Protein AF-A0AA41Z6H2-F1 (afdb_monomer_lite)

Sequence (315 aa):
MPSLIVCDVAFDNVASIEALHAALAYYRSGRPAPVLCLVRDPSQLTQAQAQAAGASAIVPVQTPPSQLITTIHRLLAGLQNENASDDGTRLIEAGVRDTEAALAGMLESARQRQDISVEALDRGGDVVLSAMKRTNVRAWLDVVWKYDDITYQHCLLVAGLVAAFSVALGLSPKTQRLLSQAALLHDVGKAHIPYAILNKAGRLTPEEFTIMRNHPMIGYNLLAGQRQLDPCLLDVVRHHHEYIDGSGYPDGLQGKRIPDFVRLVTICDIYAALIERRSYKPPTTSHAALSHLVEMGVKLDTGLVQAFHKVVGAT

Foldseek 3Di:
DDQAAEEAFELVDPVRLVVLLVVQVVVPPDPRHAYEYEYQDPDPSSVVSCVVSRHPYYHHPPDDPVVVVVVVCVSSVVVVVVVLVVVLLVLLLVLLVLLLVLLVQQLVCLLVLHARDPVSLLSNLVSLLVSCVSDALVSNLVNLLVDDDQVSSLLSQLLNLLSLLCVLVVHDPVLSSLLSSLSSQLQSLCSPQPPCLSQPLDDDDPVSVVSSQCSLVSSLVSHVVPPVRDVLSNLLSNDLQEFQCQPGDDVSDHHPSRDPSSLLSNLSSQLSVQQHPGPNDHHDDSVVSLVVSVVCPRRHDVVSSVSSCCRSVVD

Structure (mmCIF, N/CA/C/O backbone):
data_AF-A0AA41Z6H2-F1
#
_entry.id   AF-A0AA41Z6H2-F1
#
loop_
_atom_site.group_PDB
_atom_site.id
_atom_site.type_symbol
_atom_site.label_atom_id
_atom_site.label_alt_id
_atom_site.label_comp_id
_atom_site.label_asym_id
_atom_site.label_entity_id
_atom_site.label_seq_id
_atom_site.pdbx_PDB_ins_code
_atom_site.Cartn_x
_atom_site.Cartn_y
_atom_site.Cartn_z
_atom_site.occupancy
_atom_site.B_iso_or_equiv
_atom_site.auth_seq_id
_atom_site.auth_comp_id
_atom_site.auth_asym_id
_atom_site.auth_atom_id
_atom_site.pdbx_PDB_model_num
ATOM 1 N N . MET A 1 1 ? 14.995 20.371 35.816 1.00 68.94 1 MET A N 1
ATOM 2 C CA . MET A 1 1 ? 15.898 20.263 34.650 1.00 68.94 1 MET A CA 1
ATOM 3 C C . MET A 1 1 ? 15.493 21.329 33.642 1.00 68.94 1 MET A C 1
ATOM 5 O O . MET A 1 1 ? 14.289 21.513 33.484 1.00 68.94 1 MET A O 1
ATOM 9 N N . PRO A 1 2 ? 16.436 22.076 33.044 1.00 77.12 2 PRO A N 1
ATOM 10 C CA . PRO A 1 2 ? 16.118 23.094 32.040 1.00 77.12 2 PRO A CA 1
ATOM 11 C C . PRO A 1 2 ? 15.510 22.456 30.781 1.00 77.12 2 PRO A C 1
ATOM 13 O O . PRO A 1 2 ? 15.868 21.338 30.428 1.00 77.12 2 PRO A O 1
ATOM 16 N N . SER A 1 3 ? 14.609 23.164 30.094 1.00 80.81 3 SER A N 1
ATOM 17 C CA . SER A 1 3 ? 14.028 22.703 28.817 1.00 80.81 3 SER A CA 1
ATOM 18 C C . SER A 1 3 ? 14.883 23.072 27.598 1.00 80.81 3 SER A C 1
ATOM 20 O O . SER A 1 3 ? 14.671 22.552 26.513 1.00 80.81 3 SER A O 1
ATOM 22 N N . LEU A 1 4 ? 15.828 23.994 27.760 1.00 87.75 4 LEU A N 1
ATOM 23 C CA . LEU A 1 4 ? 16.796 24.434 26.758 1.00 87.75 4 LEU A CA 1
ATOM 24 C C . LEU A 1 4 ? 17.951 25.096 27.510 1.00 87.75 4 LEU A C 1
ATOM 26 O O . LEU A 1 4 ? 17.718 25.822 28.478 1.00 87.75 4 LEU A O 1
ATOM 30 N N . ILE A 1 5 ? 19.178 24.866 27.061 1.00 90.31 5 ILE A N 1
ATOM 31 C CA . ILE A 1 5 ? 20.374 25.553 27.549 1.00 90.31 5 ILE A CA 1
ATOM 32 C C . ILE A 1 5 ? 20.867 26.464 26.428 1.00 90.31 5 ILE A C 1
ATOM 34 O O . ILE A 1 5 ? 20.997 26.023 25.289 1.00 90.31 5 ILE A O 1
ATOM 38 N N . VAL A 1 6 ? 21.133 27.731 26.741 1.00 91.44 6 VAL A N 1
ATOM 39 C CA . VAL A 1 6 ? 21.699 28.695 25.789 1.00 91.44 6 VAL A CA 1
ATOM 40 C C . VAL A 1 6 ? 23.086 29.111 26.274 1.00 91.44 6 VAL A C 1
ATOM 42 O O . VAL A 1 6 ? 23.234 29.539 27.416 1.00 91.44 6 VAL A O 1
ATOM 45 N N . CYS A 1 7 ? 24.090 28.962 25.413 1.00 90.00 7 CYS A N 1
ATOM 46 C CA . CYS A 1 7 ? 25.497 29.288 25.660 1.00 90.00 7 CYS A CA 1
ATOM 47 C C . CYS A 1 7 ? 25.924 30.466 24.779 1.00 90.00 7 CYS A C 1
ATOM 49 O O . CYS A 1 7 ? 25.661 30.443 23.586 1.00 90.00 7 CYS A O 1
ATOM 51 N N . ASP A 1 8 ? 26.645 31.444 25.327 1.00 89.94 8 ASP A N 1
ATOM 52 C CA . ASP A 1 8 ? 27.508 32.361 24.559 1.00 89.94 8 ASP A CA 1
ATOM 53 C C . ASP A 1 8 ? 28.943 32.044 24.990 1.00 89.94 8 ASP A C 1
ATOM 55 O O . ASP A 1 8 ? 29.358 32.398 26.094 1.00 89.94 8 ASP A O 1
ATOM 59 N N . VAL A 1 9 ? 29.644 31.241 24.187 1.00 83.31 9 VAL A N 1
ATOM 60 C CA . VAL A 1 9 ? 30.962 30.687 24.528 1.00 83.31 9 VAL A CA 1
ATOM 61 C C . VAL A 1 9 ? 31.918 30.924 23.369 1.00 83.31 9 VAL A C 1
ATOM 63 O O . VAL A 1 9 ? 31.588 30.692 22.207 1.00 83.31 9 VAL A O 1
ATOM 66 N N . ALA A 1 10 ? 33.125 31.374 23.702 1.00 86.12 10 ALA A N 1
ATOM 67 C CA . ALA A 1 10 ? 34.220 31.504 22.756 1.00 86.12 10 ALA A CA 1
ATOM 68 C C . ALA A 1 10 ? 34.881 30.129 22.551 1.00 86.12 10 ALA A C 1
ATOM 70 O O . ALA A 1 10 ? 35.454 29.564 23.482 1.00 86.12 10 ALA A O 1
ATOM 71 N N . PHE A 1 11 ? 34.754 29.562 21.349 1.00 84.88 11 PHE A N 1
ATOM 72 C CA . PHE A 1 11 ? 35.280 28.228 21.023 1.00 84.88 11 PHE A CA 1
ATOM 73 C C . PHE A 1 11 ? 36.746 28.243 20.559 1.00 84.88 11 PHE A C 1
ATOM 75 O O . PHE A 1 11 ? 37.362 27.198 20.400 1.00 84.88 11 PHE A O 1
ATOM 82 N N . ASP A 1 12 ? 37.349 29.414 20.404 1.00 80.06 12 ASP A N 1
ATOM 83 C CA . ASP A 1 12 ? 38.785 29.581 20.165 1.00 80.06 12 ASP A CA 1
ATOM 84 C C . ASP A 1 12 ? 39.638 29.399 21.440 1.00 80.06 12 ASP A C 1
ATOM 86 O O . ASP A 1 12 ? 40.863 29.313 21.358 1.00 80.06 12 ASP A O 1
ATOM 90 N N . ASN A 1 13 ? 39.004 29.287 22.614 1.00 84.38 13 ASN A N 1
ATOM 91 C CA . ASN A 1 13 ? 39.663 29.124 23.905 1.00 84.38 13 ASN A CA 1
ATOM 92 C C . ASN A 1 13 ? 39.333 27.771 24.559 1.00 84.38 13 ASN A C 1
ATOM 94 O O . ASN A 1 13 ? 38.195 27.505 24.953 1.00 84.38 13 ASN A O 1
ATOM 98 N N . VAL A 1 14 ? 40.361 26.942 24.768 1.00 82.62 14 VAL A N 1
ATOM 99 C CA . VAL A 1 14 ? 40.244 25.617 25.406 1.00 82.62 14 VAL A CA 1
ATOM 100 C C . VAL A 1 14 ? 39.614 25.703 26.800 1.00 82.62 14 VAL A C 1
ATOM 102 O O . VAL A 1 14 ? 38.724 24.914 27.109 1.00 82.62 14 VAL A O 1
ATOM 105 N N . ALA A 1 15 ? 39.983 26.701 27.609 1.00 86.81 15 ALA A N 1
ATOM 106 C CA . ALA A 1 15 ? 39.435 26.859 28.958 1.00 86.81 15 ALA A CA 1
ATOM 107 C C . ALA A 1 15 ? 37.919 27.134 28.942 1.00 86.81 15 ALA A C 1
ATOM 109 O O . ALA A 1 15 ? 37.184 26.681 29.819 1.00 86.81 15 ALA A O 1
ATOM 110 N N . SER A 1 16 ? 37.432 27.851 27.925 1.00 85.94 16 SER A N 1
ATOM 111 C CA . SER A 1 16 ? 36.007 28.140 27.744 1.00 85.94 16 SER A CA 1
ATOM 112 C C . SER A 1 16 ? 35.217 26.896 27.325 1.00 85.94 16 SER A C 1
ATOM 114 O O . SER A 1 16 ? 34.102 26.690 27.806 1.00 85.94 16 SER A O 1
ATOM 116 N N . ILE A 1 17 ? 35.806 26.033 26.491 1.00 83.81 17 ILE A N 1
ATOM 117 C CA . ILE A 1 17 ? 35.215 24.744 26.100 1.00 83.81 17 ILE A CA 1
ATOM 118 C C . ILE A 1 17 ? 35.154 23.790 27.300 1.00 83.81 17 ILE A C 1
ATOM 120 O O . ILE A 1 17 ? 34.116 23.178 27.550 1.00 83.81 17 ILE A O 1
ATOM 124 N N . GLU A 1 18 ? 36.234 23.687 28.078 1.00 83.25 18 GLU A N 1
ATOM 125 C CA . GLU A 1 18 ? 36.273 22.849 29.283 1.00 83.25 18 GLU A CA 1
ATOM 126 C C . GLU A 1 18 ? 35.255 23.311 30.332 1.00 83.25 18 GLU A C 1
ATOM 128 O O . GLU A 1 18 ? 34.536 22.488 30.906 1.00 83.25 18 GLU A O 1
ATOM 133 N N . ALA A 1 19 ? 35.122 24.626 30.530 1.00 85.38 19 ALA A N 1
ATOM 134 C CA . ALA A 1 19 ? 34.103 25.197 31.404 1.00 85.38 19 ALA A CA 1
ATOM 135 C C . ALA A 1 19 ? 32.679 24.865 30.924 1.00 85.38 19 ALA A C 1
ATOM 137 O O . ALA A 1 19 ? 31.830 24.496 31.740 1.00 85.38 19 ALA A O 1
ATOM 138 N N . LEU A 1 20 ? 32.418 24.931 29.611 1.00 85.00 20 LEU A N 1
ATOM 139 C CA . LEU A 1 20 ? 31.135 24.524 29.033 1.00 85.00 20 LEU A CA 1
ATOM 140 C C . LEU A 1 20 ? 30.868 23.032 29.270 1.00 85.00 20 LEU A C 1
ATOM 142 O O . LEU A 1 20 ? 29.779 22.676 29.713 1.00 85.00 20 LEU A O 1
ATOM 146 N N . HIS A 1 21 ? 31.849 22.154 29.048 1.00 82.81 21 HIS A N 1
ATOM 147 C CA . HIS A 1 21 ? 31.703 20.721 29.322 1.00 82.81 21 HIS A CA 1
ATOM 148 C C . HIS A 1 21 ? 31.376 20.438 30.789 1.00 82.81 21 HIS A C 1
ATOM 150 O O . HIS A 1 21 ? 30.477 19.643 31.069 1.00 82.81 21 HIS A O 1
ATOM 156 N N . ALA A 1 22 ? 32.079 21.090 31.718 1.00 83.56 22 ALA A N 1
ATOM 157 C CA . ALA A 1 22 ? 31.835 20.949 33.149 1.00 83.56 22 ALA A CA 1
ATOM 158 C C . ALA A 1 22 ? 30.430 21.444 33.534 1.00 83.56 22 ALA A C 1
ATOM 160 O O . ALA A 1 22 ? 29.710 20.759 34.262 1.00 83.56 22 ALA A O 1
ATOM 161 N N . ALA A 1 23 ? 30.004 22.587 32.989 1.00 83.00 23 ALA A N 1
ATOM 162 C CA . ALA A 1 23 ? 28.667 23.129 33.211 1.00 83.00 23 ALA A CA 1
ATOM 163 C C . ALA A 1 23 ? 27.571 22.209 32.650 1.00 83.00 23 ALA A C 1
ATOM 165 O O . ALA A 1 23 ? 26.571 21.959 33.318 1.00 83.00 23 ALA A O 1
ATOM 166 N N . LEU A 1 24 ? 27.766 21.656 31.449 1.00 82.44 24 LEU A N 1
ATOM 167 C CA . LEU A 1 24 ? 26.819 20.724 30.836 1.00 82.44 24 LEU A CA 1
ATOM 168 C C . LEU A 1 24 ? 26.773 19.383 31.572 1.00 82.44 24 LEU A C 1
ATOM 170 O O . LEU A 1 24 ? 25.701 18.789 31.664 1.00 82.44 24 LEU A O 1
ATOM 174 N N . ALA A 1 25 ? 27.890 18.918 32.143 1.00 79.62 25 ALA A N 1
ATOM 175 C CA . ALA A 1 25 ? 27.944 17.677 32.913 1.00 79.62 25 ALA A CA 1
ATOM 176 C C . ALA A 1 25 ? 26.995 17.685 34.123 1.00 79.62 25 ALA A C 1
ATOM 178 O O . ALA A 1 25 ? 26.391 16.655 34.418 1.00 79.62 25 ALA A O 1
ATOM 179 N N . TYR A 1 26 ? 26.789 18.845 34.758 1.00 74.00 26 TYR A N 1
ATOM 180 C CA . TYR A 1 26 ? 25.816 19.013 35.844 1.00 74.00 26 TYR A CA 1
ATOM 181 C C . TYR A 1 26 ? 24.375 18.688 35.410 1.00 74.00 26 TYR A C 1
ATOM 183 O O . TYR A 1 26 ? 23.592 18.157 36.194 1.00 74.00 26 TYR A O 1
ATOM 191 N N . TYR A 1 27 ? 24.035 18.948 34.146 1.00 70.31 27 TYR A N 1
ATOM 192 C CA . TYR A 1 27 ? 22.702 18.712 33.581 1.00 70.31 27 TYR A CA 1
ATOM 193 C C . TYR A 1 27 ? 22.561 17.353 32.880 1.00 70.31 27 TYR A C 1
ATOM 195 O O . TYR A 1 27 ? 21.497 17.057 32.337 1.00 70.31 27 TYR A O 1
ATOM 203 N N . ARG A 1 28 ? 23.605 16.509 32.885 1.00 62.28 28 ARG A N 1
ATOM 204 C CA . ARG A 1 28 ? 23.572 15.170 32.264 1.00 62.28 28 ARG A CA 1
ATOM 205 C C . ARG A 1 28 ? 22.838 14.121 33.105 1.00 62.28 28 ARG A C 1
ATOM 207 O O . ARG A 1 28 ? 22.479 13.077 32.572 1.00 62.28 28 ARG A O 1
ATOM 214 N N . SER A 1 29 ? 22.598 14.364 34.395 1.00 54.28 29 SER A N 1
ATOM 215 C CA . SER A 1 29 ? 21.885 13.434 35.284 1.00 54.28 29 SER A CA 1
ATOM 216 C C . SER A 1 29 ? 20.362 13.569 35.140 1.00 54.28 29 SER A C 1
ATOM 218 O O . SER A 1 29 ? 19.660 14.029 36.035 1.00 54.28 29 SER A O 1
ATOM 220 N N . GLY A 1 30 ? 19.834 13.185 33.979 1.00 61.78 30 GLY A N 1
ATOM 221 C CA . GLY A 1 30 ? 18.409 13.255 33.654 1.00 61.78 30 GLY A CA 1
ATOM 222 C C . GLY A 1 30 ? 18.177 13.316 32.146 1.00 61.78 30 GLY A C 1
ATOM 223 O O . GLY A 1 30 ? 19.024 12.896 31.363 1.00 61.78 30 GLY A O 1
ATOM 224 N N . ARG A 1 31 ? 17.030 13.854 31.722 1.00 60.47 31 ARG A N 1
ATOM 225 C CA . ARG A 1 31 ? 16.749 14.097 30.301 1.00 60.47 31 ARG A CA 1
ATOM 226 C C . ARG A 1 31 ? 17.662 15.221 29.775 1.00 60.47 31 ARG A C 1
ATOM 228 O O . ARG A 1 31 ? 17.583 16.323 30.323 1.00 60.47 31 ARG A O 1
ATOM 235 N N . PRO A 1 32 ? 18.498 14.984 28.747 1.00 68.69 32 PRO A N 1
ATOM 236 C CA . PRO A 1 32 ? 19.426 15.996 28.257 1.00 68.69 32 PRO A CA 1
ATOM 237 C C . PRO A 1 32 ? 18.658 17.135 27.579 1.00 68.69 32 PRO A C 1
ATOM 239 O O . PRO A 1 32 ? 17.898 16.920 26.637 1.00 68.69 32 PRO A O 1
ATOM 242 N N . ALA A 1 33 ? 18.845 18.356 28.076 1.00 81.56 33 ALA A N 1
ATOM 243 C CA . ALA A 1 33 ? 18.298 19.553 27.451 1.00 81.56 33 ALA A CA 1
ATOM 244 C C . ALA A 1 33 ? 19.090 19.884 26.172 1.00 81.56 33 ALA A C 1
ATOM 246 O O . ALA A 1 33 ? 20.319 19.772 26.189 1.00 81.56 33 ALA A O 1
ATOM 247 N N . PRO A 1 34 ? 18.436 20.329 25.084 1.00 87.81 34 PRO A N 1
ATOM 248 C CA . PRO A 1 34 ? 19.129 20.791 23.898 1.00 87.81 34 PRO A CA 1
ATOM 249 C C . PRO A 1 34 ? 19.991 22.002 24.250 1.00 87.81 34 PRO A C 1
ATOM 251 O O . PRO A 1 34 ? 19.635 22.806 25.116 1.00 87.81 34 PRO A O 1
ATOM 254 N N . VAL A 1 35 ? 21.121 22.133 23.564 1.00 90.88 35 VAL A N 1
ATOM 255 C CA . VAL A 1 35 ? 22.104 23.192 23.803 1.00 90.88 35 VAL A CA 1
ATOM 256 C C . VAL A 1 35 ? 22.186 24.076 22.561 1.00 90.88 35 VAL A C 1
ATOM 258 O O . VAL A 1 35 ? 22.592 23.627 21.492 1.00 90.88 35 VAL A O 1
ATOM 261 N N . LEU A 1 36 ? 21.777 25.333 22.681 1.00 93.25 36 LEU A N 1
ATOM 262 C CA . LEU A 1 36 ? 21.899 26.345 21.637 1.00 93.25 36 LEU A CA 1
ATOM 263 C C . LEU A 1 36 ? 23.120 27.214 21.928 1.00 93.25 36 LEU A C 1
ATOM 265 O O . LEU A 1 36 ? 23.088 27.993 22.878 1.00 93.25 36 LEU A O 1
ATOM 269 N N . CYS A 1 37 ? 24.165 27.122 21.107 1.00 93.31 37 CYS A N 1
ATOM 270 C CA . CYS A 1 37 ? 25.330 27.988 21.259 1.00 93.31 37 CYS A CA 1
ATOM 271 C C . CYS A 1 37 ? 25.309 29.162 20.280 1.00 93.31 37 CYS A C 1
ATOM 273 O O . CYS A 1 37 ? 25.196 29.002 19.063 1.00 93.31 37 CYS A O 1
ATOM 275 N N . LEU A 1 38 ? 25.434 30.354 20.850 1.00 92.44 38 LEU A N 1
ATOM 276 C CA . LEU A 1 38 ? 25.627 31.613 20.164 1.00 92.44 38 LEU A CA 1
ATOM 277 C C . LEU A 1 38 ? 27.125 31.810 19.930 1.00 92.44 38 LEU A C 1
ATOM 279 O O . LEU A 1 38 ? 27.913 31.728 20.870 1.00 92.44 38 LEU A O 1
ATOM 283 N N . VAL A 1 39 ? 27.517 32.037 18.676 1.00 91.31 39 VAL A N 1
ATOM 284 C CA . VAL A 1 39 ? 28.930 32.151 18.280 1.00 91.31 39 VAL A CA 1
ATOM 285 C C . VAL A 1 39 ? 29.217 33.493 17.619 1.00 91.31 39 VAL A C 1
ATOM 287 O O . VAL A 1 39 ? 28.417 34.001 16.832 1.00 91.31 39 VAL A O 1
ATOM 290 N N . ARG A 1 40 ? 30.361 34.097 17.951 1.00 88.00 40 ARG A N 1
ATOM 291 C CA . ARG A 1 40 ? 30.805 35.375 17.359 1.00 88.00 40 ARG A CA 1
ATOM 292 C C . ARG A 1 40 ? 31.500 35.173 16.014 1.00 88.00 40 ARG A C 1
ATOM 294 O O . ARG A 1 40 ? 31.322 36.000 15.126 1.00 88.00 40 ARG A O 1
ATOM 301 N N . ASP A 1 41 ? 32.225 34.064 15.876 1.00 85.31 41 ASP A N 1
ATOM 302 C CA . ASP A 1 41 ? 32.831 33.590 14.632 1.00 85.31 41 ASP A CA 1
ATOM 303 C C . ASP A 1 41 ? 32.178 32.258 14.216 1.00 85.31 41 ASP A C 1
ATOM 305 O O . ASP A 1 41 ? 32.343 31.256 14.909 1.00 85.31 41 ASP A O 1
ATOM 309 N N . PRO A 1 42 ? 31.402 32.206 13.121 1.00 83.94 42 PRO A N 1
ATOM 310 C CA . PRO A 1 42 ? 30.775 30.977 12.643 1.00 83.94 42 PRO A CA 1
ATOM 311 C C . PRO A 1 42 ? 31.690 30.145 11.724 1.00 83.94 42 PRO A C 1
ATOM 313 O O . PRO A 1 42 ? 31.186 29.452 10.834 1.00 83.94 42 PRO A O 1
ATOM 316 N N . SER A 1 43 ? 33.014 30.203 11.904 1.00 85.25 43 SER A N 1
ATOM 317 C CA . SER A 1 43 ? 33.972 29.398 11.141 1.00 85.25 43 SER A CA 1
ATOM 318 C C . SER A 1 43 ? 33.728 27.889 11.295 1.00 85.25 43 SER A C 1
ATOM 320 O O . SER A 1 43 ? 33.147 27.416 12.275 1.00 85.25 43 SER A O 1
ATOM 322 N N . GLN A 1 44 ? 34.185 27.096 10.318 1.00 80.81 44 GLN A N 1
ATOM 323 C CA . GLN A 1 44 ? 34.035 25.632 10.356 1.00 80.81 44 GLN A CA 1
ATOM 324 C C . GLN A 1 44 ? 34.681 25.009 11.602 1.00 80.81 44 GLN A C 1
ATOM 326 O O . GLN A 1 44 ? 34.145 24.051 12.158 1.00 80.81 44 GLN A O 1
ATOM 331 N N . LEU A 1 45 ? 35.801 25.576 12.062 1.00 81.62 45 LEU A N 1
ATOM 332 C CA . LEU A 1 45 ? 36.488 25.133 13.272 1.00 81.62 45 LEU A CA 1
ATOM 333 C C . LEU A 1 45 ? 35.614 25.355 14.515 1.00 81.62 45 LEU A C 1
ATOM 335 O O . LEU A 1 45 ? 35.386 24.414 15.274 1.00 81.62 45 LEU A O 1
ATOM 339 N N . THR A 1 46 ? 35.053 26.558 14.671 1.00 85.00 46 THR A N 1
ATOM 340 C CA . THR A 1 46 ? 34.134 26.880 15.770 1.00 85.00 46 THR A CA 1
ATOM 341 C C . THR A 1 46 ? 32.887 26.000 15.746 1.00 85.00 46 THR A C 1
ATOM 343 O O . THR A 1 46 ? 32.447 25.528 16.794 1.00 85.00 46 THR A O 1
ATOM 346 N N . GLN A 1 47 ? 32.341 25.712 14.562 1.00 82.19 47 GLN A N 1
ATOM 347 C CA . GLN A 1 47 ? 31.196 24.809 14.443 1.00 82.19 47 GLN A CA 1
ATOM 348 C C . GLN A 1 47 ? 31.530 23.387 14.910 1.00 82.19 47 GLN A C 1
ATOM 350 O O . GLN A 1 47 ? 30.765 22.806 15.681 1.00 82.19 47 GLN A O 1
ATOM 355 N N . ALA A 1 48 ? 32.681 22.847 14.500 1.00 79.00 48 ALA A N 1
ATOM 356 C CA . ALA A 1 48 ? 33.125 21.517 14.909 1.00 79.00 48 ALA A CA 1
ATOM 357 C C . ALA A 1 48 ? 33.358 21.430 16.428 1.00 79.00 48 ALA A C 1
ATOM 359 O O . ALA A 1 48 ? 32.938 20.466 17.069 1.00 79.00 48 ALA A O 1
ATOM 360 N N . GLN A 1 49 ? 33.968 22.458 17.023 1.00 84.31 49 GLN A N 1
ATOM 361 C CA . GLN A 1 49 ? 34.201 22.529 18.468 1.00 84.31 49 GLN A CA 1
ATOM 362 C C . GLN A 1 49 ? 32.892 22.635 19.260 1.00 84.31 49 GLN A C 1
ATOM 364 O O . GLN A 1 49 ? 32.721 21.941 20.260 1.00 84.31 49 GLN A O 1
ATOM 369 N N . ALA A 1 50 ? 31.939 23.446 18.796 1.00 83.25 50 ALA A N 1
ATOM 370 C CA . ALA A 1 50 ? 30.631 23.574 19.431 1.00 83.25 50 ALA A CA 1
ATOM 371 C C . ALA A 1 50 ? 29.815 22.274 19.362 1.00 83.25 50 ALA A C 1
ATOM 373 O O . ALA A 1 50 ? 29.194 21.882 20.351 1.00 83.25 50 ALA A O 1
ATOM 374 N N . GLN A 1 51 ? 29.858 21.560 18.234 1.00 82.19 51 GLN A N 1
ATOM 375 C CA . GLN A 1 51 ? 29.230 20.240 18.102 1.00 82.19 51 GLN A CA 1
ATOM 376 C C . GLN A 1 51 ? 29.876 19.205 19.026 1.00 82.19 51 GLN A C 1
ATOM 378 O O . GLN A 1 51 ? 29.162 18.493 19.730 1.00 82.19 51 GLN A O 1
ATOM 383 N N . ALA A 1 52 ? 31.212 19.158 19.080 1.00 79.44 52 ALA A N 1
ATOM 384 C CA . ALA A 1 52 ? 31.943 18.275 19.989 1.00 79.44 52 ALA A CA 1
ATOM 385 C C . ALA A 1 52 ? 31.609 18.558 21.465 1.00 79.44 52 ALA A C 1
ATOM 387 O O . ALA A 1 52 ? 31.579 17.635 22.279 1.00 79.44 52 ALA A O 1
ATOM 388 N N . ALA A 1 53 ? 31.277 19.813 21.787 1.00 80.31 53 ALA A N 1
ATOM 389 C CA . ALA A 1 53 ? 30.826 20.223 23.110 1.00 80.31 53 ALA A CA 1
ATOM 390 C C . ALA A 1 53 ? 29.355 19.916 23.426 1.00 80.31 53 ALA A C 1
ATOM 392 O O . ALA A 1 53 ? 28.911 20.139 24.554 1.00 80.31 53 ALA A O 1
ATOM 393 N N . GLY A 1 54 ? 28.607 19.358 22.471 1.00 80.88 54 GLY A N 1
ATOM 394 C CA . GLY A 1 54 ? 27.219 18.943 22.653 1.00 80.88 54 GLY A CA 1
ATOM 395 C C . GLY A 1 54 ? 26.180 19.973 22.211 1.00 80.88 54 GLY A C 1
ATOM 396 O O . GLY A 1 54 ? 25.026 19.867 22.626 1.00 80.88 54 GLY A O 1
ATOM 397 N N . ALA A 1 55 ? 26.544 20.957 21.380 1.00 86.44 55 ALA A N 1
ATOM 398 C CA . ALA A 1 55 ? 25.580 21.895 20.810 1.00 86.44 55 ALA A CA 1
ATOM 399 C C . ALA A 1 55 ? 24.571 21.177 19.894 1.00 86.44 55 ALA A C 1
ATOM 401 O O . ALA A 1 55 ? 24.933 20.538 18.908 1.00 86.44 55 ALA A O 1
ATOM 402 N N . SER A 1 56 ? 23.283 21.335 20.191 1.00 85.94 56 SER A N 1
ATOM 403 C CA . SER A 1 56 ? 22.156 20.888 19.361 1.00 85.94 56 SER A CA 1
ATOM 404 C C . SER A 1 56 ? 21.839 21.873 18.230 1.00 85.94 56 SER A C 1
ATOM 406 O O . SER A 1 56 ? 21.264 21.496 17.211 1.00 85.94 56 SER A O 1
ATOM 408 N N . ALA A 1 57 ? 22.198 23.147 18.404 1.00 88.75 57 ALA A N 1
ATOM 409 C CA . ALA A 1 57 ? 22.169 24.157 17.356 1.00 88.75 57 ALA A CA 1
ATOM 410 C C . ALA A 1 57 ? 23.244 25.217 17.605 1.00 88.75 57 ALA A C 1
ATOM 412 O O . ALA A 1 57 ? 23.591 25.512 18.749 1.00 88.75 57 ALA A O 1
ATOM 413 N N . ILE A 1 58 ? 23.740 25.808 16.521 1.00 90.88 58 ILE A N 1
ATOM 414 C CA . ILE A 1 58 ? 24.764 26.851 16.544 1.00 90.88 58 ILE A CA 1
ATOM 415 C C . ILE A 1 58 ? 24.242 28.022 15.725 1.00 90.88 58 ILE A C 1
ATOM 417 O O . ILE A 1 58 ? 23.776 27.829 14.602 1.00 90.88 58 ILE A O 1
ATOM 421 N N . VAL A 1 59 ? 24.275 29.221 16.298 1.00 91.31 59 VAL A N 1
ATOM 422 C CA . VAL A 1 59 ? 23.683 30.419 15.697 1.00 91.31 59 VAL A CA 1
ATOM 423 C C . VAL A 1 59 ? 24.642 31.602 15.867 1.00 91.31 59 VAL A C 1
ATOM 425 O O . VAL A 1 59 ? 25.135 31.819 16.971 1.00 91.31 59 VAL A O 1
ATOM 428 N N . PRO A 1 60 ? 24.933 32.392 14.819 1.00 90.81 60 PRO A N 1
ATOM 429 C CA . PRO A 1 60 ? 25.729 33.608 14.973 1.00 90.81 60 PRO A CA 1
ATOM 430 C C . PRO A 1 60 ? 25.071 34.610 15.933 1.00 90.81 60 PRO A C 1
ATOM 432 O O . PRO A 1 60 ? 23.857 34.803 15.877 1.00 90.81 60 PRO A O 1
ATOM 435 N N . VAL A 1 61 ? 25.848 35.308 16.765 1.00 89.00 61 VAL A N 1
ATOM 436 C CA . VAL A 1 61 ? 25.328 36.330 17.703 1.00 89.00 61 VAL A CA 1
ATOM 437 C C . VAL A 1 61 ? 24.586 37.463 16.974 1.00 89.00 61 VAL A C 1
ATOM 439 O O . VAL A 1 61 ? 23.670 38.052 17.540 1.00 89.00 61 VAL A O 1
ATOM 442 N N . GLN A 1 62 ? 24.917 37.750 15.708 1.00 87.50 62 GLN A N 1
ATOM 443 C CA . GLN A 1 62 ? 24.218 38.766 14.904 1.00 87.50 62 GLN A CA 1
ATOM 444 C C . GLN A 1 62 ? 22.901 38.270 14.273 1.00 87.50 62 GLN A C 1
ATOM 446 O O . GLN A 1 62 ? 22.286 38.991 13.487 1.00 87.50 62 GLN A O 1
ATOM 451 N N . THR A 1 63 ? 22.466 37.042 14.568 1.00 88.38 63 THR A N 1
ATOM 452 C CA . THR A 1 63 ? 21.248 36.468 13.982 1.00 88.38 63 THR A CA 1
ATOM 453 C C . THR A 1 63 ? 20.012 37.267 14.411 1.00 88.38 63 THR A C 1
ATOM 455 O O . THR A 1 63 ? 19.844 37.526 15.606 1.00 88.38 63 THR A O 1
ATOM 458 N N . PRO A 1 64 ? 19.108 37.635 13.481 1.00 90.50 64 PRO A N 1
ATOM 459 C CA . PRO A 1 64 ? 17.898 38.374 13.821 1.00 90.50 64 PRO A CA 1
ATOM 460 C C . PRO A 1 64 ? 17.044 37.656 14.882 1.00 90.50 64 PRO A C 1
ATOM 462 O O . PRO A 1 64 ? 16.898 36.429 14.811 1.00 90.50 64 PRO A O 1
ATOM 465 N N . PRO A 1 65 ? 16.387 38.390 15.807 1.00 90.56 65 PRO A N 1
ATOM 466 C CA . PRO A 1 65 ? 15.558 37.786 16.852 1.00 90.56 65 PRO A CA 1
ATOM 467 C C . PRO A 1 65 ? 14.490 36.821 16.324 1.00 90.56 65 PRO A C 1
ATOM 469 O O . PRO A 1 65 ? 14.224 35.802 16.953 1.00 90.56 65 PRO A O 1
ATOM 472 N N . SER A 1 66 ? 13.919 37.090 15.146 1.00 79.19 66 SER A N 1
ATOM 473 C CA . SER A 1 66 ? 12.936 36.209 14.506 1.00 79.19 66 SER A CA 1
ATOM 474 C C . SER A 1 66 ? 13.496 34.813 14.214 1.00 79.19 66 SER A C 1
ATOM 476 O O . SER A 1 66 ? 12.855 33.819 14.538 1.00 79.19 66 SER A O 1
ATOM 478 N N . GLN A 1 67 ? 14.711 34.721 13.671 1.00 73.38 67 GLN A N 1
ATOM 479 C CA . GLN A 1 67 ? 15.365 33.448 13.352 1.00 73.38 67 GLN A CA 1
ATOM 480 C C . GLN A 1 67 ? 15.857 32.717 14.608 1.00 73.38 67 GLN A C 1
ATOM 482 O O . GLN A 1 67 ? 15.816 31.483 14.672 1.00 73.38 67 GLN A O 1
ATOM 487 N N . LEU A 1 68 ? 16.274 33.468 15.633 1.00 88.94 68 LEU A N 1
ATOM 488 C CA . LEU A 1 68 ? 16.612 32.909 16.939 1.00 88.94 68 LEU A CA 1
ATOM 489 C C . LEU A 1 68 ? 15.378 32.268 17.590 1.00 88.94 68 LEU A C 1
ATOM 491 O O . LEU A 1 68 ? 15.437 31.117 18.020 1.00 88.94 68 LEU A O 1
ATOM 495 N N . ILE A 1 69 ? 14.242 32.972 17.579 1.00 85.88 69 ILE A N 1
ATOM 496 C CA . ILE A 1 69 ? 12.950 32.472 18.064 1.00 85.88 69 ILE A CA 1
ATOM 497 C C . ILE A 1 69 ? 12.534 31.213 17.291 1.00 85.88 69 ILE A C 1
ATOM 499 O O . ILE A 1 69 ? 12.184 30.211 17.912 1.00 85.88 69 ILE A O 1
ATOM 503 N N . THR A 1 70 ? 12.646 31.200 15.958 1.00 76.56 70 THR A N 1
ATOM 504 C CA . THR A 1 70 ? 12.380 29.997 15.146 1.00 76.56 70 THR A CA 1
ATOM 505 C C . THR A 1 70 ? 13.267 28.818 15.554 1.00 76.56 70 THR A C 1
ATOM 507 O O . THR A 1 70 ? 12.789 27.690 15.680 1.00 76.56 70 THR A O 1
ATOM 510 N N . THR A 1 71 ? 14.554 29.065 15.804 1.00 83.44 71 THR A N 1
ATOM 511 C CA . THR A 1 71 ? 15.498 28.025 16.233 1.00 83.44 71 THR A CA 1
ATOM 512 C C . THR A 1 71 ? 15.143 27.471 17.611 1.00 83.44 71 THR A C 1
ATOM 514 O O . THR A 1 71 ? 15.132 26.254 17.790 1.00 83.44 71 THR A O 1
ATOM 517 N N . ILE A 1 72 ? 14.788 28.342 18.557 1.00 89.50 72 ILE A N 1
ATOM 518 C CA . ILE A 1 72 ? 14.344 27.963 19.903 1.00 89.50 72 ILE A CA 1
ATOM 519 C C . ILE A 1 72 ? 13.057 27.136 19.833 1.00 89.50 72 ILE A C 1
ATOM 521 O O . ILE A 1 72 ? 12.993 26.060 20.425 1.00 89.50 72 ILE A O 1
ATOM 525 N N . HIS A 1 73 ? 12.060 27.584 19.064 1.00 81.38 73 HIS A N 1
ATOM 526 C CA . HIS A 1 73 ? 10.817 26.834 18.877 1.00 81.38 73 HIS A CA 1
ATOM 527 C C . HIS A 1 73 ? 11.070 25.443 18.300 1.00 81.38 73 HIS A C 1
ATOM 529 O O . HIS A 1 73 ? 10.491 24.480 18.790 1.00 81.38 73 HIS A O 1
ATOM 535 N N . ARG A 1 74 ? 11.968 25.311 17.317 1.00 82.38 74 ARG A N 1
ATOM 536 C CA . ARG A 1 74 ? 12.343 24.013 16.738 1.00 82.38 74 ARG A CA 1
ATOM 537 C C . ARG A 1 74 ? 12.975 23.075 17.770 1.00 82.38 74 ARG A C 1
ATOM 539 O O . ARG A 1 74 ? 12.606 21.905 17.820 1.00 82.38 74 ARG A O 1
ATOM 546 N N . LEU A 1 75 ? 13.901 23.571 18.593 1.00 82.94 75 LEU A N 1
ATOM 547 C CA . LEU A 1 75 ? 14.560 22.768 19.632 1.00 82.94 75 LEU A CA 1
ATOM 548 C C . LEU A 1 75 ? 13.571 22.313 20.715 1.00 82.94 75 LEU A C 1
ATOM 550 O O . LEU A 1 75 ? 13.580 21.151 21.111 1.00 82.94 75 LEU A O 1
ATOM 554 N N . LEU A 1 76 ? 12.680 23.208 21.151 1.00 79.75 76 LEU A N 1
ATOM 555 C CA . LEU A 1 76 ? 11.654 22.893 22.148 1.00 79.75 76 LEU A CA 1
ATOM 556 C C . LEU A 1 76 ? 10.562 21.961 21.593 1.00 79.75 76 LEU A C 1
ATOM 558 O O . LEU A 1 76 ? 10.104 21.069 22.306 1.00 79.75 76 LEU A O 1
ATOM 562 N N . ALA A 1 77 ? 10.178 22.115 20.322 1.00 71.19 77 ALA A N 1
ATOM 563 C CA . ALA A 1 77 ? 9.250 21.209 19.645 1.00 71.19 77 ALA A CA 1
ATOM 564 C C . ALA A 1 77 ? 9.844 19.801 19.478 1.00 71.19 77 ALA A C 1
ATOM 566 O O . ALA A 1 77 ? 9.127 18.817 19.637 1.00 71.19 77 ALA A O 1
ATOM 567 N N . GLY A 1 78 ? 11.157 19.686 19.240 1.00 60.16 78 GLY A N 1
ATOM 568 C CA . GLY A 1 78 ? 11.865 18.400 19.230 1.00 60.16 78 GLY A CA 1
ATOM 569 C C . GLY A 1 78 ? 11.693 17.614 20.536 1.00 60.16 78 GLY A C 1
ATOM 570 O O . GLY A 1 78 ? 11.427 16.417 20.503 1.00 60.16 78 GLY A O 1
ATOM 571 N N . LEU A 1 79 ? 11.718 18.295 21.687 1.00 53.66 79 LEU A N 1
ATOM 572 C CA . LEU A 1 79 ? 11.486 17.668 22.995 1.00 53.66 79 LEU A CA 1
ATOM 573 C C . LEU A 1 79 ? 10.028 17.252 23.229 1.00 53.66 79 LEU A C 1
ATOM 575 O O . LEU A 1 79 ? 9.760 16.262 23.913 1.00 53.66 79 LEU A O 1
ATOM 579 N N . GLN A 1 80 ? 9.065 17.995 22.689 1.00 52.94 80 GLN A N 1
ATOM 580 C CA . GLN A 1 80 ? 7.656 17.591 22.736 1.00 52.94 80 GLN A CA 1
ATOM 581 C C . GLN A 1 80 ? 7.406 16.382 21.821 1.00 52.94 80 GLN A C 1
ATOM 583 O O . GLN A 1 80 ? 6.672 15.467 22.197 1.00 52.94 80 GLN A O 1
ATOM 588 N N . ASN A 1 81 ? 8.105 16.331 20.685 1.00 49.22 81 ASN A N 1
ATOM 589 C CA . ASN A 1 81 ? 8.066 15.217 19.748 1.00 49.22 81 ASN A CA 1
ATOM 590 C C . ASN A 1 81 ? 8.749 13.953 20.270 1.00 49.22 81 ASN A C 1
ATOM 592 O O . ASN A 1 81 ? 8.300 12.893 19.890 1.00 49.22 81 ASN A O 1
ATOM 596 N N . GLU A 1 82 ? 9.752 14.001 21.148 1.00 43.22 82 GLU A N 1
ATOM 597 C CA . GLU A 1 82 ? 10.348 12.779 21.730 1.00 43.22 82 GLU A CA 1
ATOM 598 C C . GLU A 1 82 ? 9.386 12.012 22.661 1.00 43.22 82 GLU A C 1
ATOM 600 O O . GLU A 1 82 ? 9.331 10.783 22.637 1.00 43.22 82 GLU A O 1
ATOM 605 N N . ASN A 1 83 ? 8.575 12.727 23.453 1.00 39.69 83 ASN A N 1
ATOM 606 C CA . ASN A 1 83 ? 7.554 12.097 24.304 1.00 39.69 83 ASN A CA 1
ATOM 607 C C . ASN A 1 83 ? 6.358 11.595 23.475 1.00 39.69 83 ASN A C 1
ATOM 609 O O . ASN A 1 83 ? 5.790 10.552 23.787 1.00 39.69 83 ASN A O 1
ATOM 613 N N . ALA A 1 84 ? 5.993 12.312 22.406 1.00 44.09 84 ALA A N 1
ATOM 614 C CA . ALA A 1 84 ? 5.004 11.855 21.431 1.00 44.09 84 ALA A CA 1
ATOM 615 C C . ALA A 1 84 ? 5.559 10.774 20.482 1.00 44.09 84 ALA A C 1
ATOM 617 O O . ALA A 1 84 ? 4.785 9.991 19.939 1.00 44.09 84 ALA A O 1
ATOM 618 N N . SER A 1 85 ? 6.880 10.692 20.287 1.00 51.22 85 SER A N 1
ATOM 619 C CA . SER A 1 85 ? 7.519 9.689 19.434 1.00 51.22 85 SER A CA 1
ATOM 620 C C . SER A 1 85 ? 7.658 8.362 20.144 1.00 51.22 85 SER A C 1
ATOM 622 O O . SER A 1 85 ? 7.575 7.353 19.467 1.00 51.22 85 SER A O 1
ATOM 624 N N . ASP A 1 86 ? 7.837 8.317 21.465 1.00 54.97 86 ASP A N 1
ATOM 625 C CA . ASP A 1 86 ? 7.822 7.041 22.193 1.00 54.97 86 ASP A CA 1
ATOM 626 C C . ASP A 1 86 ? 6.400 6.444 22.205 1.00 54.97 86 ASP A C 1
ATOM 628 O O . ASP A 1 86 ? 6.211 5.291 21.830 1.00 54.97 86 ASP A O 1
ATOM 632 N N . ASP A 1 87 ? 5.367 7.248 22.489 1.00 60.94 87 ASP A N 1
ATOM 633 C CA . ASP A 1 87 ? 3.964 6.799 22.422 1.00 60.94 87 ASP A CA 1
ATOM 634 C C . ASP A 1 87 ? 3.512 6.495 20.978 1.00 60.94 87 ASP A C 1
ATOM 636 O O . ASP A 1 87 ? 2.896 5.467 20.705 1.00 60.94 87 ASP A O 1
ATOM 640 N N . GLY A 1 88 ? 3.900 7.337 20.015 1.00 66.38 88 GLY A N 1
ATOM 641 C CA . GLY A 1 88 ? 3.635 7.142 18.590 1.00 66.38 88 GLY A CA 1
ATOM 642 C C . GLY A 1 88 ? 4.366 5.937 17.997 1.00 66.38 88 GLY A C 1
ATOM 643 O O . GLY A 1 88 ? 3.767 5.189 17.229 1.00 66.38 88 GLY A O 1
ATOM 644 N N . THR A 1 89 ? 5.624 5.696 18.380 1.00 70.50 89 THR A N 1
ATOM 645 C CA . THR A 1 89 ? 6.384 4.506 17.957 1.00 70.50 89 THR A CA 1
ATOM 646 C C . THR A 1 89 ? 5.785 3.254 18.573 1.00 70.50 89 THR A C 1
ATOM 648 O O . THR A 1 89 ? 5.548 2.300 17.844 1.00 70.50 89 THR A O 1
ATOM 651 N N . ARG A 1 90 ? 5.436 3.257 19.867 1.00 73.25 90 ARG A N 1
ATOM 652 C CA . ARG A 1 90 ? 4.737 2.127 20.502 1.00 73.25 90 ARG A CA 1
ATOM 653 C C . ARG A 1 90 ? 3.383 1.850 19.854 1.00 73.25 90 ARG A C 1
ATOM 655 O O . ARG A 1 90 ? 3.027 0.687 19.690 1.00 73.25 90 ARG A O 1
ATOM 662 N N . LEU A 1 91 ? 2.645 2.891 19.465 1.00 73.62 91 LEU A N 1
ATOM 663 C CA . LEU A 1 91 ? 1.366 2.769 18.765 1.00 73.62 91 LEU A CA 1
ATOM 664 C C . LEU A 1 91 ? 1.538 2.203 17.351 1.00 73.62 91 LEU A C 1
ATOM 666 O O . LEU A 1 91 ? 0.753 1.350 16.949 1.00 73.62 91 LEU A O 1
ATOM 670 N N . ILE A 1 92 ? 2.573 2.621 16.615 1.00 80.00 92 ILE A N 1
ATOM 671 C CA . ILE A 1 92 ? 2.925 2.016 15.324 1.00 80.00 92 ILE A CA 1
ATOM 672 C C . ILE A 1 92 ? 3.360 0.565 15.531 1.00 80.00 92 ILE A C 1
ATOM 674 O O . ILE A 1 92 ? 2.858 -0.307 14.845 1.00 80.00 92 ILE A O 1
ATOM 678 N N . GLU A 1 93 ? 4.246 0.268 16.480 1.00 82.25 93 GLU A N 1
ATOM 679 C CA . GLU A 1 93 ? 4.733 -1.091 16.733 1.00 82.25 93 GLU A CA 1
ATOM 680 C C . GLU A 1 93 ? 3.612 -2.040 17.158 1.00 82.25 93 GLU A C 1
ATOM 682 O O . GLU A 1 93 ? 3.535 -3.154 16.646 1.00 82.25 93 GLU A O 1
ATOM 687 N N . ALA A 1 94 ? 2.724 -1.606 18.055 1.00 76.62 94 ALA A N 1
ATOM 688 C CA . ALA A 1 94 ? 1.513 -2.348 18.389 1.00 76.62 94 ALA A CA 1
ATOM 689 C C . ALA A 1 94 ? 0.618 -2.512 17.163 1.00 76.62 94 ALA A C 1
ATOM 691 O O . ALA A 1 94 ? 0.164 -3.616 16.882 1.00 76.62 94 ALA A O 1
ATOM 692 N N . GLY A 1 95 ? 0.440 -1.441 16.388 1.00 80.06 95 GLY A N 1
ATOM 693 C CA . GLY A 1 95 ? -0.408 -1.481 15.214 1.00 80.06 95 GLY A CA 1
ATOM 694 C C . GLY A 1 95 ? 0.104 -2.417 14.120 1.00 80.06 95 GLY A C 1
ATOM 695 O O . GLY A 1 95 ? -0.675 -3.167 13.536 1.00 80.06 95 GLY A O 1
ATOM 696 N N . VAL A 1 96 ? 1.414 -2.433 13.871 1.00 84.50 96 VAL A N 1
ATOM 697 C CA . VAL A 1 96 ? 2.026 -3.352 12.912 1.00 84.50 96 VAL A CA 1
ATOM 698 C C . VAL A 1 96 ? 1.904 -4.794 13.407 1.00 84.50 96 VAL A C 1
ATOM 700 O O . VAL A 1 96 ? 1.515 -5.640 12.612 1.00 84.50 96 VAL A O 1
ATOM 703 N N . ARG A 1 97 ? 2.126 -5.074 14.702 1.00 83.38 97 ARG A N 1
ATOM 704 C CA . ARG A 1 97 ? 1.929 -6.423 15.269 1.00 83.38 97 ARG A CA 1
ATOM 705 C C . ARG A 1 97 ? 0.489 -6.917 15.126 1.00 83.38 97 ARG A C 1
ATOM 707 O O . ARG A 1 97 ? 0.273 -8.034 14.675 1.00 83.38 97 ARG A O 1
ATOM 714 N N . ASP A 1 98 ? -0.494 -6.094 15.480 1.00 82.75 98 ASP A N 1
ATOM 715 C CA . ASP A 1 98 ? -1.908 -6.486 15.404 1.00 82.75 98 ASP A CA 1
ATOM 716 C C . ASP A 1 98 ? -2.356 -6.696 13.949 1.00 82.75 98 ASP A C 1
ATOM 718 O O . ASP A 1 98 ? -3.117 -7.617 13.643 1.00 82.75 98 ASP A O 1
ATOM 722 N N . THR A 1 99 ? -1.857 -5.857 13.037 1.00 86.38 99 THR A N 1
ATOM 723 C CA . THR A 1 99 ? -2.140 -5.973 11.602 1.00 86.38 99 THR A CA 1
ATOM 724 C C . THR A 1 99 ? -1.458 -7.197 10.992 1.00 86.38 99 THR A C 1
ATOM 726 O O . THR A 1 99 ? -2.069 -7.886 10.179 1.00 86.38 99 THR A O 1
ATOM 729 N N . GLU A 1 100 ? -0.222 -7.497 11.393 1.00 87.25 100 GLU A N 1
ATOM 730 C CA . GLU A 1 100 ? 0.506 -8.701 10.985 1.00 87.25 100 GLU A CA 1
ATOM 731 C C . GLU A 1 100 ? -0.226 -9.962 11.445 1.00 87.25 100 GLU A C 1
ATOM 733 O O . GLU A 1 100 ? -0.505 -10.822 10.615 1.00 87.25 100 GLU A O 1
ATOM 738 N N . ALA A 1 101 ? -0.661 -10.028 12.706 1.00 84.81 101 ALA A N 1
ATOM 739 C CA . ALA A 1 101 ? -1.426 -11.163 13.215 1.00 84.81 101 ALA A CA 1
ATOM 740 C C . ALA A 1 101 ? -2.748 -11.364 12.452 1.00 84.81 101 ALA A C 1
ATOM 742 O O . ALA A 1 101 ? -3.126 -12.495 12.129 1.00 84.81 101 ALA A O 1
ATOM 743 N N . ALA A 1 102 ? -3.449 -10.270 12.123 1.00 87.06 102 ALA A N 1
ATOM 744 C CA . ALA A 1 102 ? -4.647 -10.325 11.290 1.00 87.06 102 ALA A CA 1
ATOM 745 C C . ALA A 1 102 ? -4.329 -10.844 9.879 1.00 87.06 102 ALA A C 1
ATOM 747 O O . ALA A 1 102 ? -5.023 -11.729 9.377 1.00 87.06 102 ALA A O 1
ATOM 748 N N . LEU A 1 103 ? -3.266 -10.333 9.254 1.00 88.56 103 LEU A N 1
ATOM 749 C CA . LEU A 1 103 ? -2.834 -10.743 7.923 1.00 88.56 103 LEU A CA 1
ATOM 750 C C . LEU A 1 103 ? -2.406 -12.214 7.891 1.00 88.56 103 LEU A C 1
ATOM 752 O O . LEU A 1 103 ? -2.854 -12.946 7.013 1.00 88.56 103 LEU A O 1
ATOM 756 N N . ALA A 1 104 ? -1.620 -12.670 8.864 1.00 87.50 104 ALA A N 1
ATOM 757 C CA . ALA A 1 104 ? -1.201 -14.061 8.997 1.00 87.50 104 ALA A CA 1
ATOM 758 C C . ALA A 1 104 ? -2.408 -15.004 9.108 1.00 87.50 104 ALA A C 1
ATOM 760 O O . ALA A 1 104 ? -2.489 -16.002 8.390 1.00 87.50 104 ALA A O 1
ATOM 761 N N . GLY A 1 105 ? -3.400 -14.653 9.934 1.00 88.62 105 GLY A N 1
ATOM 762 C CA . GLY A 1 105 ? -4.647 -15.414 10.039 1.00 88.62 105 GLY A CA 1
ATOM 763 C C . GLY A 1 105 ? -5.442 -15.454 8.727 1.00 88.62 105 GLY A C 1
ATOM 764 O O . GLY A 1 105 ? -5.968 -16.505 8.349 1.00 88.62 105 GLY A O 1
ATOM 765 N N . MET A 1 106 ? -5.504 -14.335 7.998 1.00 91.12 106 MET A N 1
ATOM 766 C CA . MET A 1 106 ? -6.181 -14.265 6.697 1.00 91.12 106 MET A CA 1
ATOM 767 C C . MET A 1 106 ? -5.443 -15.056 5.609 1.00 91.12 106 MET A C 1
ATOM 769 O O . MET A 1 106 ? -6.097 -15.767 4.846 1.00 91.12 106 MET A O 1
ATOM 773 N N . LEU A 1 107 ? -4.108 -14.996 5.551 1.00 89.50 107 LEU A N 1
ATOM 774 C CA . LEU A 1 107 ? -3.311 -15.791 4.610 1.00 89.50 107 LEU A CA 1
ATOM 775 C C . LEU A 1 107 ? -3.418 -17.288 4.904 1.00 89.50 107 LEU A C 1
ATOM 777 O O . LEU A 1 107 ? -3.505 -18.082 3.968 1.00 89.50 107 LEU A O 1
ATOM 781 N N . GLU A 1 108 ? -3.463 -17.685 6.176 1.00 89.62 108 GLU A N 1
ATOM 782 C CA . GLU A 1 108 ? -3.658 -19.086 6.548 1.00 89.62 108 GLU A CA 1
ATOM 783 C C . GLU A 1 108 ? -5.053 -19.585 6.153 1.00 89.62 108 GLU A C 1
ATOM 785 O O . GLU A 1 108 ? -5.177 -20.650 5.546 1.00 89.62 108 GLU A O 1
ATOM 790 N N . SER A 1 109 ? -6.094 -18.786 6.409 1.00 92.62 109 SER A N 1
ATOM 791 C CA . SER A 1 109 ? -7.464 -19.095 5.973 1.00 92.62 109 SER A CA 1
ATOM 792 C C . SER A 1 109 ? -7.521 -19.240 4.451 1.00 92.62 109 SER A C 1
ATOM 794 O O . SER A 1 109 ? -8.033 -20.234 3.934 1.00 92.62 109 SER A O 1
ATOM 796 N N . ALA A 1 110 ? -6.895 -18.308 3.726 1.00 92.06 110 ALA A N 1
ATOM 797 C CA . ALA A 1 110 ? -6.782 -18.361 2.277 1.00 92.06 110 ALA A CA 1
ATOM 798 C C . ALA A 1 110 ? -6.067 -19.637 1.815 1.00 92.06 110 ALA A C 1
ATOM 800 O O . ALA A 1 110 ? -6.600 -20.346 0.966 1.00 92.06 110 ALA A O 1
ATOM 801 N N . ARG A 1 111 ? -4.917 -19.990 2.404 1.00 91.06 111 ARG A N 1
ATOM 802 C CA . ARG A 1 111 ? -4.153 -21.213 2.093 1.00 91.06 111 ARG A CA 1
ATOM 803 C C . ARG A 1 111 ? -4.983 -22.487 2.277 1.00 91.06 111 ARG A C 1
ATOM 805 O O . ARG A 1 111 ? -4.849 -23.425 1.495 1.00 91.06 111 ARG A O 1
ATOM 812 N N . GLN A 1 112 ? -5.860 -22.505 3.279 1.00 94.31 112 GLN A N 1
ATOM 813 C CA . GLN A 1 112 ? -6.791 -23.603 3.547 1.00 94.31 112 GLN A CA 1
ATOM 814 C C . GLN A 1 112 ? -8.101 -23.517 2.744 1.00 94.31 112 GLN A C 1
ATOM 816 O O . GLN A 1 112 ? -8.951 -24.397 2.879 1.00 94.31 112 GLN A O 1
ATOM 821 N N . ARG A 1 113 ? -8.268 -22.489 1.897 1.00 92.94 113 ARG A N 1
ATOM 822 C CA . ARG A 1 113 ? -9.501 -22.182 1.147 1.00 92.94 113 ARG A CA 1
ATOM 823 C C . ARG A 1 113 ? -10.728 -22.017 2.047 1.00 92.94 113 ARG A C 1
ATOM 825 O O . ARG A 1 113 ? -11.830 -22.422 1.685 1.00 92.94 113 ARG A O 1
ATOM 832 N N . GLN A 1 114 ? -10.513 -21.452 3.226 1.00 94.00 114 GLN A N 1
ATOM 833 C CA . GLN A 1 114 ? -11.552 -21.085 4.175 1.00 94.00 114 GLN A CA 1
ATOM 834 C C . GLN A 1 114 ? -11.902 -19.607 4.037 1.00 94.00 114 GLN A C 1
ATOM 836 O O . GLN A 1 114 ? -11.130 -18.815 3.485 1.00 94.00 114 GLN A O 1
ATOM 841 N N . ASP A 1 115 ? -13.063 -19.243 4.575 1.00 94.62 115 ASP A N 1
ATOM 842 C CA . ASP A 1 115 ? -13.461 -17.847 4.644 1.00 94.62 115 ASP A CA 1
ATOM 843 C C . ASP A 1 115 ? -12.508 -17.054 5.544 1.00 94.62 115 ASP A C 1
ATOM 845 O O . ASP A 1 115 ? -12.070 -17.536 6.590 1.00 94.62 115 ASP A O 1
ATOM 849 N N . ILE A 1 116 ? -12.188 -15.825 5.138 1.00 94.12 116 ILE A N 1
ATOM 850 C CA . ILE A 1 116 ? -11.347 -14.946 5.948 1.00 94.12 116 ILE A CA 1
ATOM 851 C C . ILE A 1 116 ? -12.192 -14.297 7.045 1.00 94.12 116 ILE A C 1
ATOM 853 O O . ILE A 1 116 ? -13.385 -14.033 6.884 1.00 94.12 116 ILE A O 1
ATOM 857 N N . SER A 1 117 ? -11.571 -13.991 8.182 1.00 93.69 117 SER A N 1
ATOM 858 C CA . SER A 1 117 ? -12.265 -13.282 9.256 1.00 93.69 117 SER A CA 1
ATOM 859 C C . SER A 1 117 ? -12.466 -11.809 8.887 1.00 93.69 117 SER A C 1
ATOM 861 O O . SER A 1 117 ? -11.525 -11.016 8.931 1.00 93.69 117 SER A O 1
ATOM 863 N N . VAL A 1 118 ? -13.711 -11.427 8.587 1.00 92.44 118 VAL A N 1
ATOM 864 C CA . VAL A 1 118 ? -14.100 -10.020 8.365 1.00 92.44 118 VAL A CA 1
ATOM 865 C C . VAL A 1 118 ? -13.783 -9.162 9.591 1.00 92.44 118 VAL A C 1
ATOM 867 O O . VAL A 1 118 ? -13.350 -8.028 9.450 1.00 92.44 118 V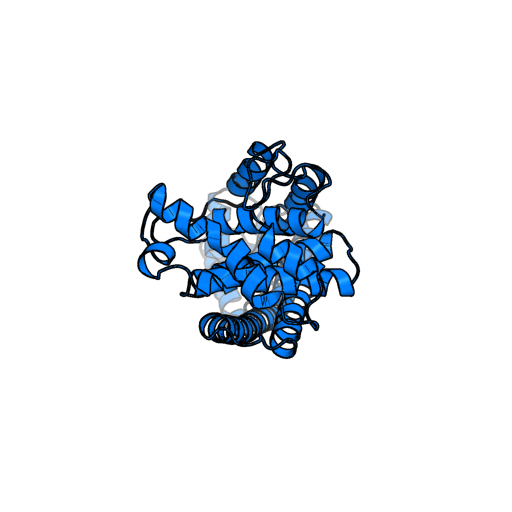AL A O 1
ATOM 870 N N . GLU A 1 119 ? -13.918 -9.711 10.800 1.00 90.50 119 GLU A N 1
ATOM 871 C CA . GLU A 1 119 ? -13.553 -9.012 12.035 1.00 90.50 119 GLU A CA 1
ATOM 872 C C . GLU A 1 119 ? -12.041 -8.750 12.129 1.00 90.50 119 GLU A C 1
ATOM 874 O O . GLU A 1 119 ? -11.618 -7.680 12.567 1.00 90.50 119 GLU A O 1
ATOM 879 N N . ALA A 1 120 ? -11.201 -9.713 11.735 1.00 89.12 120 ALA A N 1
ATOM 880 C CA . ALA A 1 120 ? -9.754 -9.511 11.690 1.00 89.12 120 ALA A CA 1
ATOM 881 C C . ALA A 1 120 ? -9.366 -8.477 10.621 1.00 89.12 120 ALA A C 1
ATOM 883 O O . ALA A 1 120 ? -8.544 -7.604 10.894 1.00 89.12 120 ALA A O 1
ATOM 884 N N . LEU A 1 121 ? -10.001 -8.531 9.445 1.00 92.62 121 LEU A N 1
ATOM 885 C CA . LEU A 1 121 ? -9.818 -7.555 8.370 1.00 92.62 121 LEU A CA 1
ATOM 886 C C . LEU A 1 121 ? -10.194 -6.136 8.818 1.00 92.62 121 LEU A C 1
ATOM 888 O O . LEU A 1 121 ? -9.438 -5.186 8.607 1.00 92.62 121 LEU A O 1
ATOM 892 N N . ASP A 1 122 ? -11.348 -6.004 9.468 1.00 90.50 122 ASP A N 1
ATOM 893 C CA . ASP A 1 122 ? -11.851 -4.764 10.049 1.00 90.50 122 ASP A CA 1
ATOM 894 C C . ASP A 1 122 ? -10.864 -4.178 11.057 1.00 90.50 122 ASP A C 1
ATOM 896 O O . ASP A 1 122 ? -10.460 -3.020 10.923 1.00 90.50 122 ASP A O 1
ATOM 900 N N . ARG A 1 123 ? -10.420 -4.994 12.020 1.00 87.94 123 ARG A N 1
ATOM 901 C CA . ARG A 1 123 ? -9.439 -4.581 13.029 1.00 87.94 123 ARG A CA 1
ATOM 902 C C . ARG A 1 123 ? -8.111 -4.165 12.402 1.00 87.94 123 ARG A C 1
ATOM 904 O O . ARG A 1 123 ? -7.613 -3.093 12.733 1.00 87.94 123 ARG A O 1
ATOM 911 N N . GLY A 1 124 ? -7.564 -4.961 11.482 1.00 87.56 124 GLY A N 1
ATOM 912 C CA . GLY A 1 124 ? -6.305 -4.644 10.802 1.00 87.56 124 GLY A CA 1
ATOM 913 C C . GLY A 1 124 ? -6.381 -3.320 10.037 1.00 87.56 124 GLY A C 1
ATOM 914 O O . GLY A 1 124 ? -5.526 -2.451 10.200 1.00 87.56 124 GLY A O 1
ATOM 915 N N . GLY A 1 125 ? -7.450 -3.113 9.261 1.00 89.12 125 GLY A N 1
ATOM 916 C CA . GLY A 1 125 ? -7.661 -1.866 8.522 1.00 89.12 125 GLY A CA 1
ATOM 917 C C . GLY A 1 125 ? -7.796 -0.636 9.430 1.00 89.12 125 GLY A C 1
ATOM 918 O O . GLY A 1 125 ? -7.212 0.414 9.141 1.00 89.12 125 GLY A O 1
ATOM 919 N N . ASP A 1 126 ? -8.524 -0.765 10.544 1.00 88.62 126 ASP A N 1
ATOM 920 C CA . ASP A 1 126 ? -8.715 0.315 11.521 1.00 88.62 126 ASP A CA 1
ATOM 921 C C . ASP A 1 126 ? -7.418 0.689 12.237 1.00 88.62 126 ASP A C 1
ATOM 923 O O . ASP A 1 126 ? -7.140 1.873 12.447 1.00 88.62 126 ASP A O 1
ATOM 927 N N . VAL A 1 127 ? -6.608 -0.308 12.585 1.00 87.62 127 VAL A N 1
ATOM 928 C CA . VAL A 1 127 ? -5.320 -0.121 13.251 1.00 87.62 127 VAL A CA 1
ATOM 929 C C . VAL A 1 127 ? -4.349 0.653 12.360 1.00 87.62 127 VAL A C 1
ATOM 931 O O . VAL A 1 127 ? -3.810 1.674 12.797 1.00 87.62 127 VAL A O 1
ATOM 934 N N . VAL A 1 128 ? -4.187 0.240 11.097 1.00 88.12 128 VAL A N 1
ATOM 935 C CA . VAL A 1 128 ? -3.340 0.949 10.121 1.00 88.12 128 VAL A CA 1
ATOM 936 C C . VAL A 1 128 ? -3.811 2.395 9.951 1.00 88.12 128 VAL A C 1
ATOM 938 O O . VAL A 1 128 ? -3.014 3.334 10.005 1.00 88.12 128 VAL A O 1
ATOM 941 N N . LEU A 1 129 ? -5.121 2.603 9.794 1.00 88.38 129 LEU A N 1
ATOM 942 C CA . LEU A 1 129 ? -5.685 3.936 9.599 1.00 88.38 129 LEU A CA 1
ATOM 943 C C . LEU A 1 129 ? -5.522 4.828 10.839 1.00 88.38 129 LEU A C 1
ATOM 945 O O . LEU A 1 129 ? -5.219 6.016 10.714 1.00 88.38 129 LEU A O 1
ATOM 949 N N . SER A 1 130 ? -5.714 4.271 12.036 1.00 85.88 130 SER A N 1
ATOM 950 C CA . SER A 1 130 ? -5.517 4.973 13.307 1.00 85.88 130 SER A CA 1
ATOM 951 C C . SER A 1 130 ? -4.058 5.386 13.491 1.00 85.88 130 SER A C 1
ATOM 953 O O . SER A 1 130 ? -3.793 6.536 13.852 1.00 85.88 130 SER A O 1
ATOM 955 N N . ALA A 1 131 ? -3.115 4.492 13.171 1.00 84.25 131 ALA A N 1
ATOM 956 C CA . ALA A 1 131 ? -1.693 4.804 13.176 1.00 84.25 131 ALA A CA 1
ATOM 957 C C . ALA A 1 131 ? -1.384 5.957 12.212 1.00 84.25 131 ALA A C 1
ATOM 959 O O . ALA A 1 131 ? -0.798 6.952 12.634 1.00 84.25 131 ALA A O 1
ATOM 960 N N . MET A 1 132 ? -1.859 5.893 10.963 1.00 84.75 132 MET A N 1
ATOM 961 C CA . MET A 1 132 ? -1.604 6.939 9.961 1.00 84.75 132 MET A CA 1
ATOM 962 C C . MET A 1 132 ? -2.204 8.299 10.318 1.00 84.75 132 MET A C 1
ATOM 964 O O . MET A 1 132 ? -1.616 9.325 9.995 1.00 84.75 132 MET A O 1
ATOM 968 N N . LYS A 1 133 ? -3.341 8.337 11.020 1.00 82.69 133 LYS A N 1
ATOM 969 C CA . LYS A 1 133 ? -3.954 9.595 11.486 1.00 82.69 133 LYS A CA 1
ATOM 970 C C . LYS A 1 133 ? -3.193 10.265 12.629 1.00 82.69 133 LYS A C 1
ATOM 972 O O . LYS A 1 133 ? -3.390 11.455 12.863 1.00 82.69 133 LYS A O 1
ATOM 977 N N . ARG A 1 134 ? -2.388 9.507 13.374 1.00 80.81 134 ARG A N 1
ATOM 978 C CA . ARG A 1 134 ? -1.665 9.979 14.566 1.00 80.81 134 ARG A CA 1
ATOM 979 C C . ARG A 1 134 ? -0.178 10.184 14.316 1.00 80.81 134 ARG A C 1
ATOM 981 O O . ARG A 1 134 ? 0.480 10.852 15.106 1.00 80.81 134 ARG A O 1
ATOM 988 N N . THR A 1 135 ? 0.348 9.584 13.255 1.00 83.00 135 THR A N 1
ATOM 989 C CA . THR A 1 135 ? 1.773 9.587 12.936 1.00 83.00 135 THR A CA 1
ATOM 990 C C . THR A 1 135 ? 1.992 10.016 11.484 1.00 83.00 135 THR A C 1
ATOM 992 O O . THR A 1 135 ? 1.295 10.896 10.983 1.00 83.00 135 THR A O 1
ATOM 995 N N . ASN A 1 136 ? 3.000 9.463 10.814 1.00 82.56 136 ASN A N 1
ATOM 996 C CA . ASN A 1 136 ? 3.295 9.733 9.418 1.00 82.56 136 ASN A CA 1
ATOM 997 C C . ASN A 1 136 ? 3.809 8.467 8.724 1.00 82.56 136 ASN A C 1
ATOM 999 O O . ASN A 1 136 ? 4.213 7.499 9.372 1.00 82.56 136 ASN A O 1
ATOM 1003 N N . VAL A 1 137 ? 3.821 8.508 7.390 1.00 83.12 137 VAL A N 1
ATOM 1004 C CA . VAL A 1 137 ? 4.241 7.375 6.559 1.00 83.12 137 VAL A CA 1
ATOM 1005 C C . VAL A 1 137 ? 5.666 6.924 6.887 1.00 83.12 137 VAL A C 1
ATOM 1007 O O . VAL A 1 137 ? 5.906 5.732 7.012 1.00 83.12 137 VAL A O 1
ATOM 1010 N N . ARG A 1 138 ? 6.603 7.851 7.120 1.00 82.75 138 ARG A N 1
ATOM 1011 C CA . ARG A 1 138 ? 8.010 7.529 7.394 1.00 82.75 138 ARG A CA 1
ATOM 1012 C C . ARG A 1 138 ? 8.174 6.696 8.665 1.00 82.75 138 ARG A C 1
ATOM 1014 O O . ARG A 1 138 ? 8.829 5.662 8.622 1.00 82.75 138 ARG A O 1
ATOM 1021 N N . ALA A 1 139 ? 7.524 7.096 9.755 1.00 82.50 139 ALA A N 1
ATOM 1022 C CA . ALA A 1 139 ? 7.572 6.362 11.017 1.00 82.50 139 ALA A CA 1
ATOM 1023 C C . ALA A 1 139 ? 6.997 4.938 10.886 1.00 82.50 139 ALA A C 1
ATOM 1025 O O . ALA A 1 139 ? 7.506 4.002 11.499 1.00 82.50 139 ALA A O 1
ATOM 1026 N N . TRP A 1 140 ? 5.966 4.753 10.056 1.00 85.75 140 TRP A N 1
ATOM 1027 C CA . TRP A 1 140 ? 5.427 3.427 9.745 1.00 85.75 140 TRP A CA 1
ATOM 1028 C C . TRP A 1 140 ? 6.400 2.572 8.940 1.00 85.75 140 TRP A C 1
ATOM 1030 O O . TRP A 1 140 ? 6.656 1.431 9.320 1.00 85.75 140 TRP A O 1
ATOM 1040 N N . LEU A 1 141 ? 6.989 3.129 7.877 1.00 82.81 141 LEU A N 1
ATOM 1041 C CA . LEU A 1 141 ? 7.998 2.437 7.067 1.00 82.81 141 LEU A CA 1
ATOM 1042 C C . LEU A 1 141 ? 9.189 1.981 7.929 1.00 82.81 141 LEU A C 1
ATOM 1044 O O . LEU A 1 141 ? 9.624 0.837 7.809 1.00 82.81 141 LEU A O 1
ATOM 1048 N N . ASP A 1 142 ? 9.660 2.832 8.848 1.00 82.62 142 ASP A N 1
ATOM 1049 C CA . ASP A 1 142 ? 10.779 2.529 9.750 1.00 82.62 142 ASP A CA 1
ATOM 1050 C C . ASP A 1 142 ? 10.499 1.336 10.681 1.00 82.62 142 ASP A C 1
ATOM 1052 O O . ASP A 1 142 ? 11.422 0.600 11.041 1.00 82.62 142 ASP A O 1
ATOM 1056 N N . VAL A 1 143 ? 9.238 1.123 11.073 1.00 83.69 143 VAL A N 1
ATOM 1057 C CA . VAL A 1 143 ? 8.831 -0.038 11.878 1.00 83.69 143 VAL A CA 1
ATOM 1058 C C . VAL A 1 143 ? 8.616 -1.266 11.000 1.00 83.69 143 VAL A C 1
ATOM 1060 O O . VAL A 1 143 ? 9.127 -2.334 11.327 1.00 83.69 143 VAL A O 1
ATOM 1063 N N . VAL A 1 144 ? 7.911 -1.130 9.874 1.00 83.19 144 VAL A N 1
ATOM 1064 C CA . VAL A 1 144 ? 7.608 -2.252 8.969 1.00 83.19 144 VAL A CA 1
ATOM 1065 C C . VAL A 1 144 ? 8.883 -2.863 8.375 1.00 83.19 144 VAL A C 1
ATOM 1067 O O . VAL A 1 144 ? 8.981 -4.081 8.268 1.00 83.19 144 VAL A O 1
ATOM 1070 N N . TRP A 1 145 ? 9.917 -2.066 8.087 1.00 80.44 145 TRP A N 1
ATOM 1071 C CA . TRP A 1 145 ? 11.209 -2.577 7.605 1.00 80.44 145 TRP A CA 1
ATOM 1072 C C . TRP A 1 145 ? 11.988 -3.437 8.606 1.00 80.44 145 TRP A C 1
ATOM 1074 O O . TRP A 1 145 ? 12.997 -4.031 8.223 1.00 80.44 145 TRP A O 1
ATOM 1084 N N . LYS A 1 146 ? 11.565 -3.496 9.874 1.00 77.38 146 LYS A N 1
ATOM 1085 C CA . LYS A 1 146 ? 12.155 -4.391 10.881 1.00 77.38 146 LYS A CA 1
ATOM 1086 C C . LYS A 1 146 ? 11.565 -5.806 10.839 1.00 77.38 146 LYS A C 1
ATOM 1088 O O . LYS A 1 146 ? 12.054 -6.662 11.565 1.00 77.38 146 LYS A O 1
ATOM 1093 N N . TYR A 1 147 ? 10.517 -6.042 10.048 1.00 71.06 147 TYR A N 1
ATOM 1094 C CA . TYR A 1 147 ? 9.883 -7.355 9.923 1.00 71.06 147 TYR A CA 1
ATOM 1095 C C . TYR A 1 147 ? 10.605 -8.208 8.881 1.00 71.06 147 TYR A C 1
ATOM 1097 O O . TYR A 1 147 ? 10.875 -7.733 7.777 1.00 71.06 147 TYR A O 1
ATOM 1105 N N . ASP A 1 148 ? 10.886 -9.463 9.234 1.00 67.75 148 ASP A N 1
ATOM 1106 C CA . ASP A 1 148 ? 11.698 -10.376 8.420 1.00 67.75 148 ASP A CA 1
ATOM 1107 C C . ASP A 1 148 ? 10.920 -11.033 7.268 1.00 67.75 148 ASP A C 1
ATOM 1109 O O . ASP A 1 148 ? 11.497 -11.339 6.223 1.00 67.75 148 ASP A O 1
ATOM 1113 N N . ASP A 1 149 ? 9.612 -11.253 7.434 1.00 76.31 149 ASP A N 1
ATOM 1114 C CA . ASP A 1 149 ? 8.782 -11.845 6.384 1.00 76.31 149 ASP A CA 1
ATOM 1115 C C . ASP A 1 149 ? 8.452 -10.803 5.311 1.00 76.31 149 ASP A C 1
ATOM 1117 O O . ASP A 1 149 ? 7.724 -9.838 5.549 1.00 76.31 149 ASP A O 1
ATOM 1121 N N . ILE A 1 150 ? 8.983 -11.016 4.108 1.00 74.25 150 ILE A N 1
ATOM 1122 C CA . ILE A 1 150 ? 8.851 -10.092 2.977 1.00 74.25 150 ILE A CA 1
ATOM 1123 C C . ILE A 1 150 ? 7.393 -9.960 2.514 1.00 74.25 150 ILE A C 1
ATOM 1125 O O . ILE A 1 150 ? 6.985 -8.877 2.107 1.00 74.25 150 ILE A O 1
ATOM 1129 N N . THR A 1 151 ? 6.582 -11.020 2.590 1.00 75.56 151 THR A N 1
ATOM 1130 C CA . THR A 1 151 ? 5.181 -10.958 2.139 1.00 75.56 151 THR A CA 1
ATOM 1131 C C . THR A 1 151 ? 4.355 -10.098 3.088 1.00 75.56 151 THR A C 1
ATOM 1133 O O . THR A 1 151 ? 3.600 -9.228 2.645 1.00 75.56 151 THR A O 1
ATOM 1136 N N . TYR A 1 152 ? 4.531 -10.296 4.397 1.00 83.62 152 TYR A N 1
ATOM 1137 C CA . TYR A 1 152 ? 3.878 -9.454 5.397 1.00 83.62 152 TYR A CA 1
ATOM 1138 C C . TYR A 1 152 ? 4.396 -8.022 5.342 1.00 83.62 152 TYR A C 1
ATOM 1140 O O . TYR A 1 152 ? 3.591 -7.088 5.341 1.00 83.62 152 TYR A O 1
ATOM 1148 N N . GLN A 1 153 ? 5.715 -7.846 5.222 1.00 86.62 153 GLN A N 1
ATOM 1149 C CA . GLN A 1 153 ? 6.334 -6.535 5.060 1.00 86.62 153 GLN A CA 1
ATOM 1150 C C . GLN A 1 153 ? 5.687 -5.786 3.890 1.00 86.62 153 GLN A C 1
ATOM 1152 O O . GLN A 1 153 ? 5.201 -4.675 4.090 1.00 86.62 153 GLN A O 1
ATOM 1157 N N . HIS A 1 154 ? 5.587 -6.404 2.711 1.00 90.50 154 HIS A N 1
ATOM 1158 C CA . HIS A 1 154 ? 4.976 -5.795 1.533 1.00 90.50 154 HIS A CA 1
ATOM 1159 C C . HIS A 1 154 ? 3.542 -5.312 1.792 1.00 90.50 154 HIS A C 1
ATOM 1161 O O . HIS A 1 154 ? 3.234 -4.133 1.614 1.00 90.50 154 HIS A O 1
ATOM 1167 N N . CYS A 1 155 ? 2.671 -6.197 2.281 1.00 92.06 155 CYS A N 1
ATOM 1168 C CA . CYS A 1 155 ? 1.266 -5.866 2.517 1.00 92.06 155 CYS A CA 1
ATOM 1169 C C . CYS A 1 155 ? 1.104 -4.735 3.546 1.00 92.06 155 CYS A C 1
ATOM 1171 O O . CYS A 1 155 ? 0.268 -3.848 3.374 1.00 92.06 155 CYS A O 1
ATOM 1173 N N . LEU A 1 156 ? 1.935 -4.724 4.592 1.00 91.81 156 LEU A N 1
ATOM 1174 C CA . LEU A 1 156 ? 1.951 -3.668 5.605 1.00 91.81 156 LEU A CA 1
ATOM 1175 C C . LEU A 1 156 ? 2.451 -2.331 5.040 1.00 91.81 156 LEU A C 1
ATOM 1177 O O . LEU A 1 156 ? 1.900 -1.280 5.385 1.00 91.81 156 LEU A O 1
ATOM 1181 N N . LEU A 1 157 ? 3.462 -2.344 4.162 1.00 92.94 157 LEU A N 1
ATOM 1182 C CA . LEU A 1 157 ? 3.930 -1.147 3.456 1.00 92.94 157 LEU A CA 1
ATOM 1183 C C . LEU A 1 157 ? 2.798 -0.558 2.605 1.00 92.94 157 LEU A C 1
ATOM 1185 O O . LEU A 1 157 ? 2.488 0.628 2.739 1.00 92.94 157 LEU A O 1
ATOM 1189 N N . VAL A 1 158 ? 2.149 -1.386 1.779 1.00 96.38 158 VAL A N 1
ATOM 1190 C CA . VAL A 1 158 ? 1.046 -0.957 0.903 1.00 96.38 158 VAL A CA 1
ATOM 1191 C C . VAL A 1 158 ? -0.126 -0.426 1.727 1.00 96.38 158 VAL A C 1
ATOM 1193 O O . VAL A 1 158 ? -0.612 0.668 1.445 1.00 96.38 158 VAL A O 1
ATOM 1196 N N . ALA A 1 159 ? -0.539 -1.124 2.789 1.00 95.19 159 ALA A N 1
ATOM 1197 C CA . ALA A 1 159 ? -1.635 -0.684 3.652 1.00 95.19 159 ALA A CA 1
ATOM 1198 C C . ALA A 1 159 ? -1.360 0.677 4.310 1.00 95.19 159 ALA A C 1
ATOM 1200 O O . ALA A 1 159 ? -2.227 1.552 4.293 1.00 95.19 159 ALA A O 1
ATOM 1201 N N . GLY A 1 160 ? -0.148 0.896 4.833 1.00 93.81 160 GLY A N 1
ATOM 1202 C CA . GLY A 1 160 ? 0.245 2.186 5.406 1.00 93.81 160 GLY A CA 1
ATOM 1203 C C . GLY A 1 160 ? 0.245 3.318 4.375 1.00 93.81 160 GLY A C 1
ATOM 1204 O O . GLY A 1 160 ? -0.291 4.396 4.636 1.00 93.81 160 GLY A O 1
ATOM 1205 N N . LEU A 1 161 ? 0.785 3.066 3.177 1.00 96.00 161 LEU A N 1
ATOM 1206 C CA . LEU A 1 161 ? 0.816 4.040 2.080 1.00 96.00 161 LEU A CA 1
ATOM 1207 C C . LEU A 1 161 ? -0.591 4.406 1.599 1.00 96.00 161 LEU A C 1
ATOM 1209 O O . LEU A 1 161 ? -0.897 5.588 1.444 1.00 96.00 161 LEU A O 1
ATOM 1213 N N . VAL A 1 162 ? -1.461 3.411 1.415 1.00 97.69 162 VAL A N 1
ATOM 1214 C CA . VAL A 1 162 ? -2.859 3.603 1.009 1.00 97.69 162 VAL A CA 1
ATOM 1215 C C . VAL A 1 162 ? -3.638 4.364 2.082 1.00 97.69 162 VAL A C 1
ATOM 1217 O O . VAL A 1 162 ? -4.366 5.307 1.765 1.00 97.69 162 VAL A O 1
ATOM 1220 N N . ALA A 1 163 ? -3.452 4.023 3.359 1.00 95.56 163 ALA A N 1
ATOM 1221 C CA . ALA A 1 163 ? -4.079 4.735 4.465 1.00 95.56 163 ALA A CA 1
ATOM 1222 C C . ALA A 1 163 ? -3.624 6.203 4.515 1.00 95.56 163 ALA A C 1
ATOM 1224 O O . ALA A 1 163 ? -4.471 7.098 4.522 1.00 95.56 163 ALA A O 1
ATOM 1225 N N . ALA A 1 164 ? -2.317 6.474 4.450 1.00 93.88 164 ALA A N 1
ATOM 1226 C CA . ALA A 1 16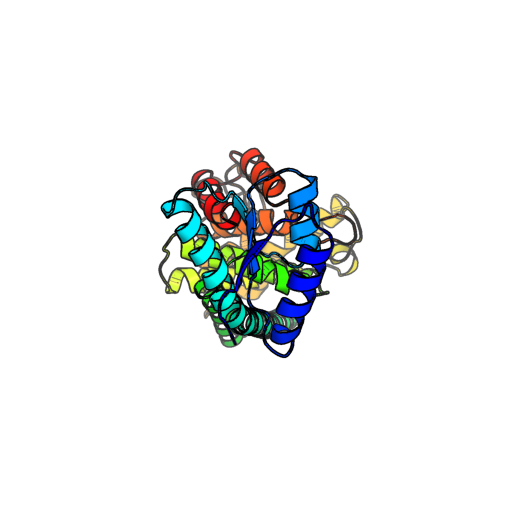4 ? -1.786 7.838 4.405 1.00 93.88 164 ALA A CA 1
ATOM 1227 C C . ALA A 1 164 ? -2.313 8.621 3.191 1.00 93.88 164 ALA A C 1
ATOM 1229 O O . ALA A 1 164 ? -2.729 9.775 3.320 1.00 93.88 164 ALA A O 1
ATOM 1230 N N . PHE A 1 165 ? -2.356 7.987 2.017 1.00 96.31 165 PHE A N 1
ATOM 1231 C CA . PHE A 1 165 ? -2.816 8.630 0.794 1.00 96.31 165 PHE A CA 1
ATOM 1232 C C . PHE A 1 165 ? -4.319 8.937 0.831 1.00 96.31 165 PHE A C 1
ATOM 1234 O O . PHE A 1 165 ? -4.732 10.052 0.514 1.00 96.31 165 PHE A O 1
ATOM 1241 N N . SER A 1 166 ? -5.139 7.999 1.307 1.00 95.31 166 SER A N 1
ATOM 1242 C CA . SER A 1 166 ? -6.586 8.198 1.463 1.00 95.31 166 SER A CA 1
ATOM 1243 C C . SER A 1 166 ? -6.931 9.315 2.461 1.00 95.31 166 SER A C 1
ATOM 1245 O O . SER A 1 166 ? -7.898 10.054 2.252 1.00 95.31 166 SER A O 1
ATOM 1247 N N . VAL A 1 167 ? -6.121 9.483 3.515 1.00 91.44 167 VAL A N 1
ATOM 1248 C CA . VAL A 1 167 ? -6.231 10.597 4.469 1.00 91.44 167 VAL A CA 1
ATOM 1249 C C . VAL A 1 167 ? -5.848 11.917 3.807 1.00 91.44 167 VAL A C 1
ATOM 1251 O O . VAL A 1 167 ? -6.601 12.883 3.912 1.00 91.44 167 VAL A O 1
ATOM 1254 N N . ALA A 1 168 ? -4.729 11.959 3.082 1.00 90.31 168 ALA A N 1
ATOM 1255 C CA . ALA A 1 168 ? -4.266 13.165 2.396 1.00 90.31 168 ALA A CA 1
ATOM 1256 C C . ALA A 1 168 ? -5.235 13.651 1.303 1.00 90.31 168 ALA A C 1
ATOM 1258 O O . ALA A 1 168 ? -5.364 14.853 1.082 1.00 90.31 168 ALA A O 1
ATOM 1259 N N . LEU A 1 169 ? -5.948 12.730 0.648 1.00 90.00 169 LEU A N 1
ATOM 1260 C CA . LEU A 1 169 ? -7.010 13.042 -0.314 1.00 90.00 169 LEU A CA 1
ATOM 1261 C C . LEU A 1 169 ? -8.320 13.512 0.345 1.00 90.00 169 LEU A C 1
ATOM 1263 O O . LEU A 1 169 ? -9.245 13.903 -0.362 1.00 90.00 169 LEU A O 1
ATOM 1267 N N . GLY A 1 170 ? -8.430 13.465 1.678 1.00 89.38 170 GLY A N 1
ATOM 1268 C CA . GLY A 1 170 ? -9.643 13.859 2.396 1.00 89.38 170 GLY A CA 1
ATOM 1269 C C . GLY A 1 170 ? -10.833 12.927 2.151 1.00 89.38 170 GLY A C 1
ATOM 1270 O O . GLY A 1 170 ? -11.981 13.361 2.248 1.00 89.38 170 GLY A O 1
ATOM 1271 N N . LEU A 1 171 ? -10.582 11.655 1.812 1.00 91.88 171 LEU A N 1
ATOM 1272 C CA . LEU A 1 171 ? -11.651 10.686 1.558 1.00 91.88 171 LEU A CA 1
ATOM 1273 C C . LEU A 1 171 ? -12.468 10.418 2.827 1.00 91.88 171 LEU A C 1
ATOM 1275 O O . LEU A 1 171 ? -11.987 10.583 3.948 1.00 91.88 171 LEU A O 1
ATOM 1279 N N . SER A 1 172 ? -13.712 9.966 2.656 1.00 92.94 172 SER A N 1
ATOM 1280 C CA . SER A 1 172 ? -14.585 9.669 3.796 1.00 92.94 172 SER A CA 1
ATOM 1281 C C . SER A 1 172 ? -13.981 8.580 4.704 1.00 92.94 172 SER A C 1
ATOM 1283 O O . SER A 1 172 ? -13.316 7.675 4.195 1.00 92.94 172 SER A O 1
ATOM 1285 N N . PRO A 1 173 ? -14.250 8.578 6.025 1.00 90.31 173 PRO A N 1
ATOM 1286 C CA . PRO A 1 173 ? -13.751 7.532 6.922 1.00 90.31 173 PRO A CA 1
ATOM 1287 C C . PRO A 1 173 ? -14.113 6.111 6.468 1.00 90.31 173 PRO A C 1
ATOM 1289 O O . PRO A 1 173 ? -13.290 5.205 6.573 1.00 90.31 173 PRO A O 1
ATOM 1292 N N . LYS A 1 174 ? -15.313 5.928 5.898 1.00 92.12 174 LYS A N 1
ATOM 1293 C CA . LYS A 1 174 ? -15.753 4.650 5.322 1.00 92.12 174 LYS A CA 1
ATOM 1294 C C . LYS A 1 174 ? -14.864 4.233 4.146 1.00 92.12 174 LYS A C 1
ATOM 1296 O O . LYS A 1 174 ? -14.433 3.088 4.078 1.00 92.12 174 LYS A O 1
ATOM 1301 N N . THR A 1 175 ? -14.570 5.168 3.245 1.00 94.06 175 THR A N 1
ATOM 1302 C CA . THR A 1 175 ? -13.693 4.946 2.086 1.00 94.06 175 THR A CA 1
ATOM 1303 C C . THR A 1 175 ? -12.259 4.637 2.509 1.00 94.06 175 THR A C 1
ATOM 1305 O O . THR A 1 175 ? -11.657 3.719 1.967 1.00 94.06 175 THR A O 1
ATOM 1308 N N . GLN A 1 176 ? -11.726 5.371 3.490 1.00 94.00 176 GLN A N 1
ATOM 1309 C CA . GLN A 1 176 ? -10.388 5.134 4.041 1.00 94.00 176 GLN A CA 1
ATOM 1310 C C . GLN A 1 176 ? -10.272 3.718 4.618 1.00 94.00 176 GLN A C 1
ATOM 1312 O O . GLN A 1 176 ? -9.332 3.002 4.293 1.00 94.00 176 GLN A O 1
ATOM 1317 N N . ARG A 1 177 ? -11.258 3.294 5.423 1.00 93.69 177 ARG A N 1
ATOM 1318 C CA . ARG A 1 177 ? -11.309 1.945 6.006 1.00 93.69 177 ARG A CA 1
ATOM 1319 C C . ARG A 1 177 ? -11.311 0.869 4.921 1.00 93.69 177 ARG A C 1
ATOM 1321 O O . ARG A 1 177 ? -10.483 -0.032 4.958 1.00 93.69 177 ARG A O 1
ATOM 1328 N N . LEU A 1 178 ? -12.189 1.012 3.929 1.00 95.31 178 LEU A N 1
ATOM 1329 C CA . LEU A 1 178 ? -12.312 0.065 2.822 1.00 95.31 178 LEU A CA 1
ATOM 1330 C C . LEU A 1 178 ? -11.021 -0.043 1.992 1.00 95.31 178 LEU A C 1
ATOM 1332 O O . LEU A 1 178 ? -10.610 -1.142 1.635 1.00 95.31 178 LEU A O 1
ATOM 1336 N N . LEU A 1 179 ? -10.349 1.080 1.724 1.00 96.94 179 LEU A N 1
ATOM 1337 C CA . LEU A 1 179 ? -9.056 1.099 1.036 1.00 96.94 179 LEU A CA 1
ATOM 1338 C C . LEU A 1 179 ? -7.957 0.396 1.842 1.00 96.94 179 LEU A C 1
ATOM 1340 O O . LEU A 1 179 ? -7.213 -0.397 1.272 1.00 96.94 179 LEU A O 1
ATOM 1344 N N . SER A 1 180 ? -7.876 0.635 3.154 1.00 95.12 180 SER A N 1
ATOM 1345 C CA . SER A 1 180 ? -6.917 -0.059 4.024 1.00 95.12 180 SER A CA 1
ATOM 1346 C C . SER A 1 180 ? -7.154 -1.571 4.042 1.00 95.12 180 SER A C 1
ATOM 1348 O O . SER A 1 180 ? -6.206 -2.344 3.953 1.00 95.12 180 SER A O 1
ATOM 1350 N N . GLN A 1 181 ? -8.415 -2.006 4.105 1.00 95.25 181 GLN A N 1
ATOM 1351 C CA . GLN A 1 181 ? -8.784 -3.424 4.037 1.00 95.25 181 GLN A CA 1
ATOM 1352 C C . GLN A 1 181 ? -8.395 -4.045 2.694 1.00 95.25 181 GLN A C 1
ATOM 1354 O O . GLN A 1 181 ? -7.794 -5.117 2.648 1.00 95.25 181 GLN A O 1
ATOM 1359 N N . ALA A 1 182 ? -8.690 -3.348 1.597 1.00 96.69 182 ALA A N 1
ATOM 1360 C CA . ALA A 1 182 ? -8.335 -3.799 0.262 1.00 96.69 182 ALA A CA 1
ATOM 1361 C C . ALA A 1 182 ? -6.819 -3.899 0.068 1.00 96.69 182 ALA A C 1
ATOM 1363 O O . ALA A 1 182 ? -6.337 -4.878 -0.495 1.00 96.69 182 ALA A O 1
ATOM 1364 N N . ALA A 1 183 ? -6.060 -2.946 0.607 1.00 96.88 183 ALA A N 1
ATOM 1365 C CA . ALA A 1 183 ? -4.604 -2.974 0.599 1.00 96.88 183 ALA A CA 1
ATOM 1366 C C . ALA A 1 183 ? -4.018 -4.131 1.426 1.00 96.88 183 ALA A C 1
ATOM 1368 O O . ALA A 1 183 ? -2.999 -4.686 1.039 1.00 96.88 183 ALA A O 1
ATOM 1369 N N . LEU A 1 184 ? -4.654 -4.551 2.523 1.00 94.69 184 LEU A N 1
ATOM 1370 C CA . LEU A 1 184 ? -4.202 -5.728 3.278 1.00 94.69 184 LEU A CA 1
ATOM 1371 C C . LEU A 1 184 ? -4.427 -7.040 2.516 1.00 94.69 184 LEU A C 1
ATOM 1373 O O . LEU A 1 184 ? -3.649 -7.976 2.672 1.00 94.69 184 LEU A O 1
ATOM 1377 N N . LEU A 1 185 ? -5.478 -7.110 1.696 1.00 95.56 185 LEU A N 1
ATOM 1378 C CA . LEU A 1 185 ? -5.867 -8.328 0.986 1.00 95.56 185 LEU A CA 1
ATOM 1379 C C . LEU A 1 185 ? -5.410 -8.400 -0.468 1.00 95.56 185 LEU A C 1
ATOM 1381 O O . LEU A 1 185 ? -5.557 -9.467 -1.061 1.00 95.56 185 LEU A O 1
ATOM 1385 N N . HIS A 1 186 ? -4.882 -7.316 -1.047 1.00 97.81 186 HIS A N 1
ATOM 1386 C CA . HIS A 1 186 ? -4.595 -7.234 -2.487 1.00 97.81 186 HIS A CA 1
ATOM 1387 C C . HIS A 1 186 ? -3.787 -8.438 -3.003 1.00 97.81 186 HIS A C 1
ATOM 1389 O O . HIS A 1 186 ? -4.073 -8.977 -4.069 1.00 97.81 186 HIS A O 1
ATOM 1395 N N . ASP A 1 187 ? -2.866 -8.919 -2.171 1.00 96.50 187 ASP A N 1
ATOM 1396 C CA . ASP A 1 187 ? -1.927 -9.993 -2.456 1.00 96.50 187 ASP A CA 1
ATOM 1397 C C . ASP A 1 187 ? -2.315 -11.365 -1.881 1.00 96.50 187 ASP A C 1
ATOM 1399 O O . ASP A 1 187 ? -1.532 -12.312 -1.960 1.00 96.50 187 ASP A O 1
ATOM 1403 N N . VAL A 1 188 ? -3.521 -11.533 -1.324 1.00 95.62 188 VAL A N 1
ATOM 1404 C CA . VAL A 1 188 ? -3.946 -12.772 -0.634 1.00 95.62 188 VAL A CA 1
ATOM 1405 C C . VAL A 1 188 ? -3.790 -14.031 -1.500 1.00 95.62 188 VAL A C 1
ATOM 1407 O O . VAL A 1 188 ? -3.511 -15.122 -1.001 1.00 95.62 188 VAL A O 1
ATOM 1410 N N . GLY A 1 189 ? -3.902 -13.894 -2.825 1.00 95.94 189 GLY A N 1
ATOM 1411 C CA . GLY A 1 189 ? -3.703 -15.000 -3.760 1.00 95.94 189 GLY A CA 1
ATOM 1412 C C . GLY A 1 189 ? -2.271 -15.545 -3.796 1.00 95.94 189 GLY A C 1
ATOM 1413 O O . GLY A 1 189 ? -2.079 -16.688 -4.219 1.00 95.94 189 GLY A O 1
ATOM 1414 N N . LYS A 1 190 ? -1.272 -14.793 -3.301 1.00 94.50 190 LYS A N 1
ATOM 1415 C CA . LYS A 1 190 ? 0.116 -15.263 -3.158 1.00 94.50 190 LYS A CA 1
ATOM 1416 C C . LYS A 1 190 ? 0.230 -16.471 -2.228 1.00 94.50 190 LYS A C 1
ATOM 1418 O O . LYS A 1 190 ? 1.144 -17.269 -2.416 1.00 94.50 190 LYS A O 1
ATOM 1423 N N . ALA A 1 191 ? -0.747 -16.695 -1.340 1.00 92.06 191 ALA A N 1
ATOM 1424 C CA . ALA A 1 191 ? -0.838 -17.894 -0.499 1.00 92.06 191 ALA A CA 1
ATOM 1425 C C . ALA A 1 191 ? -0.878 -19.220 -1.292 1.00 92.06 191 ALA A C 1
ATOM 1427 O O . ALA A 1 191 ? -0.614 -20.282 -0.732 1.00 92.06 191 ALA A O 1
ATOM 1428 N N . HIS A 1 192 ? -1.194 -19.174 -2.592 1.00 93.75 192 HIS A N 1
ATOM 1429 C CA . HIS A 1 192 ? -1.213 -20.339 -3.483 1.00 93.75 192 HIS A CA 1
ATOM 1430 C C . HIS A 1 192 ? -0.134 -20.305 -4.572 1.00 93.75 192 HIS A C 1
ATOM 1432 O O . HIS A 1 192 ? -0.125 -21.164 -5.457 1.00 93.75 192 HIS A O 1
ATOM 1438 N N . ILE A 1 193 ? 0.773 -19.330 -4.539 1.00 93.56 193 ILE A N 1
ATOM 1439 C CA . ILE A 1 193 ? 1.925 -19.315 -5.438 1.00 93.56 193 ILE A CA 1
ATOM 1440 C C . ILE A 1 193 ? 2.983 -20.280 -4.884 1.00 93.56 193 ILE A C 1
ATOM 1442 O O . ILE A 1 193 ? 3.248 -20.266 -3.681 1.00 93.56 193 ILE A O 1
ATOM 1446 N N . PRO A 1 194 ? 3.609 -21.130 -5.724 1.00 92.25 194 PRO A N 1
ATOM 1447 C CA . PRO A 1 194 ? 4.631 -22.059 -5.258 1.00 92.25 194 PRO A CA 1
ATOM 1448 C C . PRO A 1 194 ? 5.746 -21.347 -4.488 1.00 92.25 194 PRO A C 1
ATOM 1450 O O . PRO A 1 194 ? 6.316 -20.372 -4.981 1.00 92.25 194 PRO A O 1
ATOM 1453 N N . TYR A 1 195 ? 6.102 -21.878 -3.315 1.00 88.06 195 TYR A N 1
ATOM 1454 C CA . TYR A 1 195 ? 7.093 -21.275 -2.415 1.00 88.06 195 TYR A CA 1
ATOM 1455 C C . TYR A 1 195 ? 8.420 -20.942 -3.117 1.00 88.06 195 TYR A C 1
ATOM 1457 O O . TYR A 1 195 ? 8.979 -19.871 -2.901 1.00 88.06 195 TYR A O 1
ATOM 1465 N N . ALA A 1 196 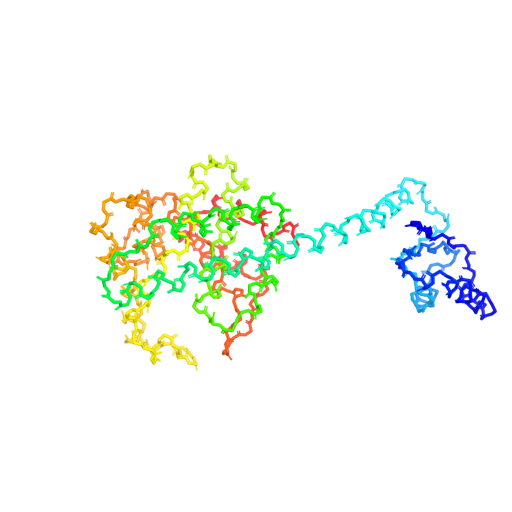? 8.895 -21.830 -3.999 1.00 88.25 196 ALA A N 1
ATOM 1466 C CA . ALA A 1 196 ? 10.137 -21.643 -4.752 1.00 88.25 196 ALA A CA 1
ATOM 1467 C C . ALA A 1 196 ? 10.092 -20.458 -5.736 1.00 88.25 196 ALA A C 1
ATOM 1469 O O . ALA A 1 196 ? 11.132 -19.873 -6.020 1.00 88.25 196 ALA A O 1
ATOM 1470 N N . ILE A 1 197 ? 8.906 -20.104 -6.244 1.00 90.56 197 ILE A N 1
ATOM 1471 C CA . ILE A 1 197 ? 8.698 -18.933 -7.108 1.00 90.56 197 ILE A CA 1
ATOM 1472 C C . ILE A 1 197 ? 8.533 -17.686 -6.240 1.00 90.56 197 ILE A C 1
ATOM 1474 O O . ILE A 1 197 ? 9.175 -16.671 -6.498 1.00 90.56 197 ILE A O 1
ATOM 1478 N N . LEU A 1 198 ? 7.705 -17.772 -5.193 1.00 86.19 198 LEU A N 1
ATOM 1479 C CA . LEU A 1 198 ? 7.416 -16.655 -4.294 1.00 86.19 198 LEU A CA 1
ATOM 1480 C C . LEU A 1 198 ? 8.679 -16.124 -3.598 1.00 86.19 198 LEU A C 1
ATOM 1482 O O . LEU A 1 198 ? 8.887 -14.916 -3.551 1.00 86.19 198 LEU A O 1
ATOM 1486 N N . ASN A 1 199 ? 9.547 -17.023 -3.128 1.00 82.69 199 ASN A N 1
ATOM 1487 C CA . ASN A 1 199 ? 10.761 -16.695 -2.372 1.00 82.69 199 ASN A CA 1
ATOM 1488 C C . ASN A 1 199 ? 12.045 -16.773 -3.211 1.00 82.69 199 ASN A C 1
ATOM 1490 O O . ASN A 1 199 ? 13.143 -16.926 -2.670 1.00 82.69 199 ASN A O 1
ATOM 1494 N N . LYS A 1 200 ? 11.942 -16.702 -4.543 1.00 84.44 200 LYS A N 1
ATOM 1495 C CA . LYS A 1 200 ? 13.117 -16.791 -5.412 1.00 84.44 200 LYS A CA 1
ATOM 1496 C C . LYS A 1 200 ? 14.072 -15.619 -5.157 1.00 84.44 200 LYS A C 1
ATOM 1498 O O . LYS A 1 200 ? 13.719 -14.455 -5.341 1.00 84.44 200 LYS A O 1
ATOM 1503 N N . ALA A 1 201 ? 15.321 -15.929 -4.805 1.00 79.94 201 ALA A N 1
ATOM 1504 C CA . ALA A 1 201 ? 16.395 -14.949 -4.653 1.00 79.94 201 ALA A CA 1
ATOM 1505 C C . ALA A 1 201 ? 16.939 -14.509 -6.029 1.00 79.94 201 ALA A C 1
ATOM 1507 O O . ALA A 1 201 ? 18.052 -14.856 -6.419 1.00 79.94 201 ALA A O 1
ATOM 1508 N N . GLY A 1 202 ? 16.127 -13.794 -6.811 1.00 82.88 202 GLY A N 1
ATOM 1509 C CA . GLY A 1 202 ? 16.506 -13.306 -8.135 1.00 82.88 202 GLY A CA 1
ATOM 1510 C C . GLY A 1 202 ? 15.315 -12.959 -9.023 1.00 82.88 202 GLY A C 1
ATOM 1511 O O . GLY A 1 202 ? 14.168 -12.937 -8.583 1.00 82.88 202 GLY A O 1
ATOM 1512 N N . ARG A 1 203 ? 15.591 -12.679 -10.302 1.00 87.88 203 ARG A N 1
ATOM 1513 C CA . ARG A 1 203 ? 14.534 -12.437 -11.294 1.00 87.88 203 ARG A CA 1
ATOM 1514 C C . ARG A 1 203 ? 13.789 -13.739 -11.598 1.00 87.88 203 ARG A C 1
ATOM 1516 O O . ARG A 1 203 ? 14.413 -14.792 -11.743 1.00 87.88 203 ARG A O 1
ATOM 1523 N N . LEU A 1 204 ? 12.470 -13.637 -11.728 1.00 91.94 204 LEU A N 1
ATOM 1524 C CA . LEU A 1 204 ? 11.640 -14.726 -12.232 1.00 91.94 204 LEU A CA 1
ATOM 1525 C C . LEU A 1 204 ? 11.937 -14.958 -13.720 1.00 91.94 204 LEU A C 1
ATOM 1527 O O . LEU A 1 204 ? 12.183 -14.002 -14.461 1.00 91.94 204 LEU A O 1
ATOM 1531 N N . THR A 1 205 ? 11.902 -16.213 -14.163 1.00 96.31 205 THR A N 1
ATOM 1532 C CA . THR A 1 205 ? 11.854 -16.534 -15.596 1.00 96.31 205 THR A CA 1
ATOM 1533 C C . THR A 1 205 ? 10.496 -16.118 -16.179 1.00 96.31 205 THR A C 1
ATOM 1535 O O . THR A 1 205 ? 9.550 -15.887 -15.419 1.00 96.31 205 THR A O 1
ATOM 1538 N N . PRO A 1 206 ? 10.345 -16.019 -17.511 1.00 96.56 206 PRO A N 1
ATOM 1539 C CA . PRO A 1 206 ? 9.046 -15.726 -18.125 1.00 96.56 206 PRO A CA 1
ATOM 1540 C C . PRO A 1 206 ? 7.925 -16.693 -17.698 1.00 96.56 206 PRO A C 1
ATOM 1542 O O . PRO A 1 206 ? 6.783 -16.279 -17.482 1.00 96.56 206 PRO A O 1
ATOM 1545 N N . GLU A 1 207 ? 8.248 -17.972 -17.515 1.00 96.75 207 GLU A N 1
ATOM 1546 C CA . GLU A 1 207 ? 7.314 -19.018 -17.087 1.00 96.75 207 GLU A CA 1
ATOM 1547 C C . GLU A 1 207 ? 6.917 -18.836 -15.618 1.00 96.75 207 GLU A C 1
ATOM 1549 O O . GLU A 1 207 ? 5.734 -18.841 -15.278 1.00 96.75 207 GLU A O 1
ATOM 1554 N N . GLU A 1 208 ? 7.895 -18.601 -14.741 1.00 96.88 208 GLU A N 1
ATOM 1555 C CA . GLU A 1 208 ? 7.655 -18.317 -13.323 1.00 96.88 208 GLU A CA 1
ATOM 1556 C C . GLU A 1 208 ? 6.851 -17.029 -13.132 1.00 96.88 208 GLU A C 1
ATOM 1558 O O . GLU A 1 208 ? 5.950 -16.965 -12.295 1.00 96.88 208 GLU A O 1
ATOM 1563 N N . PHE A 1 209 ? 7.137 -16.007 -13.941 1.00 95.31 209 PHE A N 1
ATOM 1564 C CA . PHE A 1 209 ? 6.377 -14.765 -13.948 1.00 95.31 209 PHE A CA 1
ATOM 1565 C C . PHE A 1 209 ? 4.930 -15.007 -14.384 1.00 95.31 209 PHE A C 1
ATOM 1567 O O . PHE A 1 209 ? 4.012 -14.468 -13.774 1.00 95.31 209 PHE A O 1
ATOM 1574 N N . THR A 1 210 ? 4.699 -15.872 -15.375 1.00 96.12 210 THR A N 1
ATOM 1575 C CA . THR A 1 210 ? 3.343 -16.265 -15.787 1.00 96.12 210 THR A CA 1
ATOM 1576 C C . THR A 1 210 ? 2.577 -16.935 -14.647 1.00 96.12 210 THR A C 1
ATOM 1578 O O . THR A 1 210 ? 1.393 -16.660 -14.469 1.00 96.12 210 THR A O 1
ATOM 1581 N N . ILE A 1 211 ? 3.245 -17.755 -13.829 1.00 97.19 211 ILE A N 1
ATOM 1582 C CA . ILE A 1 211 ? 2.642 -18.344 -12.627 1.00 97.19 211 ILE A CA 1
ATOM 1583 C C . ILE A 1 211 ? 2.317 -17.253 -11.599 1.00 97.19 211 ILE A C 1
ATOM 1585 O O . ILE A 1 211 ? 1.178 -17.185 -11.137 1.00 97.19 211 ILE A O 1
ATOM 1589 N N . MET A 1 212 ? 3.281 -16.379 -11.287 1.00 96.12 212 MET A N 1
ATOM 1590 C CA . MET A 1 212 ? 3.118 -15.276 -10.332 1.00 96.12 212 MET A CA 1
ATOM 1591 C C . MET A 1 212 ? 1.945 -14.356 -10.702 1.00 96.12 212 MET A C 1
ATOM 1593 O O . MET A 1 212 ? 1.167 -13.977 -9.829 1.00 96.12 212 MET A O 1
ATOM 1597 N N . ARG A 1 213 ? 1.756 -14.048 -11.992 1.00 96.88 213 ARG A N 1
ATOM 1598 C CA . ARG A 1 213 ? 0.663 -13.194 -12.498 1.00 96.88 213 ARG A CA 1
ATOM 1599 C C . ARG A 1 213 ? -0.747 -13.724 -12.224 1.00 96.88 213 ARG A C 1
ATOM 1601 O O . ARG A 1 213 ? -1.707 -12.984 -12.411 1.00 96.88 213 ARG A O 1
ATOM 1608 N N . ASN A 1 214 ? -0.897 -14.974 -11.784 1.00 97.62 214 ASN A N 1
ATOM 1609 C CA . ASN A 1 214 ? -2.205 -15.529 -11.440 1.00 97.62 214 ASN A CA 1
ATOM 1610 C C . ASN A 1 214 ? -2.692 -15.128 -10.042 1.00 97.62 214 ASN A C 1
ATOM 1612 O O . ASN A 1 214 ? -3.877 -15.309 -9.764 1.00 97.62 214 ASN A O 1
ATOM 1616 N N . HIS A 1 215 ? -1.832 -14.596 -9.163 1.00 97.94 215 HIS A N 1
ATOM 1617 C CA . HIS A 1 215 ? -2.234 -14.291 -7.786 1.00 97.94 215 HIS A CA 1
ATOM 1618 C C . HIS A 1 215 ? -3.442 -13.334 -7.667 1.00 97.94 215 HIS A C 1
ATOM 1620 O O . HIS A 1 215 ? -4.271 -13.611 -6.802 1.00 97.94 215 HIS A O 1
ATOM 1626 N N . PRO A 1 216 ? -3.662 -12.313 -8.527 1.00 98.44 216 PRO A N 1
ATOM 1627 C CA . PRO A 1 216 ? -4.842 -11.453 -8.400 1.00 98.44 216 PRO A CA 1
ATOM 1628 C C . PRO A 1 216 ? -6.137 -12.232 -8.668 1.00 98.44 216 PRO A C 1
ATOM 1630 O O . PRO A 1 216 ? -7.109 -12.157 -7.917 1.00 98.44 216 PRO A O 1
ATOM 1633 N N . MET A 1 217 ? -6.133 -13.070 -9.711 1.00 98.31 217 MET A N 1
ATOM 1634 C CA . MET A 1 217 ? -7.267 -13.927 -10.063 1.00 98.31 217 MET A CA 1
ATOM 1635 C C . MET A 1 217 ? -7.522 -14.998 -8.996 1.00 98.31 217 MET A C 1
ATOM 1637 O O . MET A 1 217 ? -8.675 -15.261 -8.655 1.00 98.31 217 MET A O 1
ATOM 1641 N N . ILE A 1 218 ? -6.465 -15.615 -8.461 1.00 98.06 218 ILE A N 1
ATOM 1642 C CA . ILE A 1 218 ? -6.583 -16.584 -7.366 1.00 98.06 218 ILE A CA 1
ATOM 1643 C C . ILE A 1 218 ? -7.189 -15.906 -6.135 1.00 98.06 218 ILE A C 1
ATOM 1645 O O . ILE A 1 218 ? -8.144 -16.433 -5.573 1.00 98.06 218 ILE A O 1
ATOM 1649 N N . GLY A 1 219 ? -6.675 -14.734 -5.750 1.00 97.62 219 GLY A N 1
ATOM 1650 C CA . GLY A 1 219 ? -7.175 -13.965 -4.614 1.00 97.62 219 GLY A CA 1
ATOM 1651 C C . GLY A 1 219 ? -8.654 -13.621 -4.763 1.00 97.62 219 GLY A C 1
ATOM 1652 O O . GLY A 1 219 ? -9.442 -13.906 -3.865 1.00 97.62 219 GLY A O 1
ATOM 1653 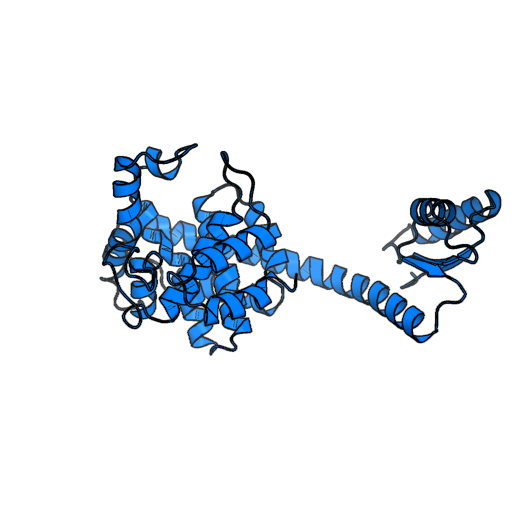N N . TYR A 1 220 ? -9.058 -13.120 -5.933 1.00 98.25 220 TYR A N 1
ATOM 1654 C CA . TYR A 1 220 ? -10.465 -12.862 -6.235 1.00 98.25 220 TYR A CA 1
ATOM 1655 C C . TYR A 1 220 ? -11.327 -14.119 -6.061 1.00 98.25 220 TYR A C 1
ATOM 1657 O O . TYR A 1 220 ? -12.346 -14.078 -5.381 1.00 98.25 220 TYR A O 1
ATOM 1665 N N . ASN A 1 221 ? -10.903 -15.254 -6.622 1.00 97.06 221 ASN A N 1
ATOM 1666 C CA . ASN A 1 221 ? -11.668 -16.501 -6.556 1.00 97.06 221 ASN A CA 1
ATOM 1667 C C . ASN A 1 221 ? -11.807 -17.050 -5.127 1.00 97.06 221 ASN A C 1
ATOM 1669 O O . ASN A 1 221 ? -12.812 -17.688 -4.825 1.00 97.06 221 ASN A O 1
ATOM 1673 N N . LEU A 1 222 ? -10.822 -16.811 -4.256 1.00 96.44 222 LEU A N 1
ATOM 1674 C CA . LEU A 1 222 ? -10.890 -17.196 -2.841 1.00 96.44 222 LEU A CA 1
ATOM 1675 C C . LEU A 1 222 ? -11.904 -16.352 -2.061 1.00 96.44 222 LEU A C 1
ATOM 1677 O O . LEU A 1 222 ? -12.530 -16.852 -1.131 1.00 96.44 222 LEU A O 1
ATOM 1681 N N . LEU A 1 223 ? -12.067 -15.083 -2.438 1.00 96.75 223 LEU A N 1
ATOM 1682 C CA . LEU A 1 223 ? -12.869 -14.117 -1.689 1.00 96.75 223 LEU A CA 1
ATOM 1683 C C . LEU A 1 223 ? -14.282 -13.916 -2.252 1.00 96.75 223 LEU A C 1
ATOM 1685 O O . LEU A 1 223 ? -15.197 -13.602 -1.496 1.00 96.75 223 LEU A O 1
ATOM 1689 N N . ALA A 1 224 ? -14.499 -14.120 -3.554 1.00 95.00 224 ALA A N 1
ATOM 1690 C CA . ALA A 1 224 ? -15.754 -13.788 -4.238 1.00 95.00 224 ALA A CA 1
ATOM 1691 C C . ALA A 1 224 ? -16.993 -14.539 -3.709 1.00 95.00 224 ALA A C 1
ATOM 1693 O O . ALA A 1 224 ? -18.122 -14.100 -3.930 1.00 95.00 224 ALA A O 1
ATOM 1694 N N . GLY A 1 225 ? -16.804 -15.662 -3.006 1.00 90.38 225 GLY A N 1
ATOM 1695 C CA . GLY A 1 225 ? -17.888 -16.402 -2.351 1.00 90.38 225 GLY A CA 1
ATOM 1696 C C . GLY A 1 225 ? -18.405 -15.759 -1.055 1.00 90.38 225 GLY A C 1
ATOM 1697 O O . GLY A 1 225 ? -19.536 -16.033 -0.647 1.00 90.38 225 GLY A O 1
ATOM 1698 N N . GLN A 1 226 ? -17.619 -14.885 -0.423 1.00 94.19 226 GLN A N 1
ATOM 1699 C CA . GLN A 1 226 ? -17.933 -14.280 0.872 1.00 94.19 226 GLN A CA 1
ATOM 1700 C C . GLN A 1 226 ? -18.764 -13.011 0.693 1.00 94.19 226 GLN A C 1
ATOM 1702 O O . GLN A 1 226 ? -18.248 -11.922 0.449 1.00 94.19 226 GLN A O 1
ATOM 1707 N N . ARG A 1 227 ? -20.085 -13.138 0.853 1.00 90.38 227 ARG A N 1
ATOM 1708 C CA . ARG A 1 227 ? -21.050 -12.039 0.651 1.00 90.38 227 ARG A CA 1
ATOM 1709 C C . ARG A 1 227 ? -20.850 -10.834 1.576 1.00 90.38 227 ARG A C 1
ATOM 1711 O O . ARG A 1 227 ? -21.422 -9.782 1.315 1.00 90.38 227 ARG A O 1
ATOM 1718 N N . GLN A 1 228 ? -20.117 -11.002 2.673 1.00 92.19 228 GLN A N 1
ATOM 1719 C CA . GLN A 1 228 ? -19.821 -9.940 3.632 1.00 92.19 228 GLN A CA 1
ATOM 1720 C C . GLN A 1 228 ? -18.728 -8.982 3.136 1.00 92.19 228 GLN A C 1
ATOM 1722 O O . GLN A 1 228 ? -18.610 -7.885 3.677 1.00 92.19 228 GLN A O 1
ATOM 1727 N N . LEU A 1 229 ? -17.931 -9.381 2.138 1.00 94.25 229 LEU A N 1
ATOM 1728 C CA . LEU A 1 229 ? -16.865 -8.548 1.590 1.00 94.25 229 LEU A CA 1
ATOM 1729 C C . LEU A 1 229 ? -17.424 -7.542 0.583 1.00 94.25 229 LEU A C 1
ATOM 1731 O O . LEU A 1 229 ? -18.269 -7.864 -0.253 1.00 94.25 229 LEU A O 1
ATOM 1735 N N . ASP A 1 230 ? -16.933 -6.308 0.662 1.00 94.88 230 ASP A N 1
ATOM 1736 C CA . ASP A 1 230 ? -17.343 -5.241 -0.246 1.00 94.88 230 ASP A CA 1
ATOM 1737 C C . ASP A 1 230 ? -16.802 -5.510 -1.668 1.00 94.88 230 ASP A C 1
ATOM 1739 O O . ASP A 1 230 ? -15.613 -5.808 -1.822 1.00 94.88 230 ASP A O 1
ATOM 1743 N N . PRO A 1 231 ? -17.622 -5.380 -2.726 1.00 95.12 231 PRO A N 1
ATOM 1744 C CA . PRO A 1 231 ? -17.174 -5.587 -4.102 1.00 95.12 231 PRO A CA 1
ATOM 1745 C C . PRO A 1 231 ? -15.972 -4.727 -4.512 1.00 95.12 231 PRO A C 1
ATOM 1747 O O . PRO A 1 231 ? -15.119 -5.203 -5.256 1.00 95.12 231 PRO A O 1
ATOM 1750 N N . CYS A 1 232 ? -15.840 -3.503 -3.985 1.00 94.25 232 CYS A N 1
ATOM 1751 C CA . CYS A 1 232 ? -14.694 -2.641 -4.290 1.00 94.25 232 CYS A CA 1
ATOM 1752 C C . CYS A 1 232 ? -13.372 -3.262 -3.819 1.00 94.25 232 CYS A C 1
ATOM 1754 O O . CYS A 1 232 ? -12.328 -3.053 -4.435 1.00 94.25 232 CYS A O 1
ATOM 1756 N N . LEU A 1 233 ? -13.405 -4.016 -2.715 1.00 95.69 233 LEU A N 1
ATOM 1757 C CA . LEU A 1 233 ? -12.239 -4.739 -2.223 1.00 95.69 233 LEU A CA 1
ATOM 1758 C C . LEU A 1 233 ? -11.844 -5.844 -3.202 1.00 95.69 233 LEU A C 1
ATOM 1760 O O . LEU A 1 233 ? -10.666 -5.995 -3.518 1.00 95.69 233 LEU A O 1
ATOM 1764 N N . LEU A 1 234 ? -12.830 -6.588 -3.706 1.00 97.44 234 LEU A N 1
ATOM 1765 C CA . LEU A 1 234 ? -12.604 -7.651 -4.682 1.00 97.44 234 LEU A CA 1
ATOM 1766 C C . LEU A 1 234 ? -12.015 -7.095 -5.986 1.00 97.44 234 LEU A C 1
ATOM 1768 O O . LEU A 1 234 ? -11.110 -7.713 -6.549 1.00 97.44 234 LEU A O 1
ATOM 1772 N N . ASP A 1 235 ? -12.464 -5.914 -6.420 1.00 97.94 235 ASP A N 1
ATOM 1773 C CA . ASP A 1 235 ? -11.900 -5.224 -7.583 1.00 97.94 235 ASP A CA 1
ATOM 1774 C C . ASP A 1 235 ? -10.413 -4.902 -7.380 1.00 97.94 235 ASP A C 1
ATOM 1776 O O . ASP A 1 235 ? -9.604 -5.146 -8.272 1.00 97.94 235 ASP A O 1
ATOM 1780 N N . VAL A 1 236 ? -10.015 -4.410 -6.202 1.00 98.50 236 VAL A N 1
ATOM 1781 C CA . VAL A 1 236 ? -8.597 -4.158 -5.882 1.00 98.50 236 VAL A CA 1
ATOM 1782 C C . VAL A 1 236 ? -7.787 -5.449 -5.910 1.00 98.50 236 VAL A C 1
ATOM 1784 O O . VAL A 1 236 ? -6.754 -5.507 -6.577 1.00 98.50 236 VAL A O 1
ATOM 1787 N N . VAL A 1 237 ? -8.259 -6.503 -5.242 1.00 98.25 237 VAL A N 1
ATOM 1788 C CA . VAL A 1 237 ? -7.563 -7.800 -5.222 1.00 98.25 237 VAL A CA 1
ATOM 1789 C C . VAL A 1 237 ? -7.349 -8.322 -6.639 1.00 98.25 237 VAL A C 1
ATOM 1791 O O . VAL A 1 237 ? -6.255 -8.769 -6.968 1.00 98.25 237 VAL A O 1
ATOM 1794 N N . ARG A 1 238 ? -8.359 -8.211 -7.507 1.00 98.56 238 ARG A N 1
ATOM 1795 C CA . ARG A 1 238 ? -8.278 -8.707 -8.881 1.00 98.56 238 ARG A CA 1
ATOM 1796 C C . ARG A 1 238 ? -7.431 -7.828 -9.797 1.00 98.56 238 ARG A C 1
ATOM 1798 O O . ARG A 1 238 ? -6.765 -8.364 -10.676 1.00 98.56 238 ARG A O 1
ATOM 1805 N N . HIS A 1 239 ? -7.485 -6.509 -9.629 1.00 98.75 239 HIS A N 1
ATOM 1806 C CA . HIS A 1 239 ? -7.061 -5.565 -10.664 1.00 98.75 239 HIS A CA 1
ATOM 1807 C C . HIS A 1 239 ? -5.926 -4.621 -10.256 1.00 98.75 239 HIS A C 1
ATOM 1809 O O . HIS A 1 239 ? -5.575 -3.750 -11.045 1.00 98.75 239 HIS A O 1
ATOM 1815 N N . HIS A 1 240 ? -5.314 -4.755 -9.074 1.00 98.44 240 HIS A N 1
ATOM 1816 C CA . HIS A 1 240 ? -4.228 -3.856 -8.642 1.00 98.44 240 HIS A CA 1
ATOM 1817 C C . HIS A 1 240 ? -2.987 -3.866 -9.563 1.00 98.44 240 HIS A C 1
ATOM 1819 O O . HIS A 1 240 ? -2.164 -2.956 -9.475 1.00 98.44 240 HIS A O 1
ATOM 1825 N N . HIS A 1 241 ? -2.874 -4.821 -10.491 1.00 98.38 241 HIS A N 1
ATOM 1826 C CA . HIS A 1 241 ? -1.855 -4.853 -11.549 1.00 98.38 241 HIS A CA 1
ATOM 1827 C C . HIS A 1 241 ? -2.361 -4.437 -12.947 1.00 98.38 241 HIS A C 1
ATOM 1829 O O . HIS A 1 241 ? -1.656 -4.609 -13.947 1.00 98.38 241 HIS A O 1
ATOM 1835 N N . GLU A 1 242 ? -3.567 -3.877 -13.042 1.00 98.56 242 GLU A N 1
ATOM 1836 C CA . GLU A 1 242 ? -4.082 -3.258 -14.262 1.00 98.56 242 GLU A CA 1
ATOM 1837 C C . GLU A 1 242 ? -3.491 -1.861 -14.466 1.00 98.56 242 GLU A C 1
ATOM 1839 O O . GLU A 1 242 ? -3.313 -1.087 -13.525 1.00 98.56 242 GLU A O 1
ATOM 1844 N N . TYR A 1 243 ? -3.233 -1.508 -15.725 1.00 98.56 243 TYR A N 1
ATOM 1845 C CA . TYR A 1 243 ? -2.685 -0.207 -16.111 1.00 98.56 243 TYR A CA 1
ATOM 1846 C C . TYR A 1 243 ? -3.626 0.498 -17.074 1.00 98.56 243 TYR A C 1
ATOM 1848 O O . TYR A 1 243 ? -4.256 -0.137 -17.913 1.00 98.56 243 TYR A O 1
ATOM 1856 N N . ILE A 1 244 ? -3.696 1.827 -16.991 1.00 98.38 244 ILE A N 1
ATOM 1857 C CA . ILE A 1 244 ? -4.641 2.650 -17.762 1.00 98.38 244 ILE A CA 1
ATOM 1858 C C . ILE A 1 244 ? -4.516 2.432 -19.278 1.00 98.38 244 ILE A C 1
ATOM 1860 O O . ILE A 1 244 ? -5.524 2.510 -19.984 1.00 98.38 244 ILE A O 1
ATOM 1864 N N . ASP A 1 245 ? -3.316 2.117 -19.767 1.00 97.94 245 ASP A N 1
ATOM 1865 C CA . ASP A 1 245 ? -3.030 1.832 -21.177 1.00 97.94 245 ASP A CA 1
ATOM 1866 C C . ASP A 1 245 ? -3.408 0.406 -21.630 1.00 97.94 245 ASP A C 1
ATOM 1868 O O . ASP A 1 245 ? -3.283 0.089 -22.812 1.00 97.94 245 ASP A O 1
ATOM 1872 N N . GLY A 1 246 ? -3.871 -0.459 -20.722 1.00 98.06 246 GLY A N 1
ATOM 1873 C CA . GLY A 1 246 ? -4.262 -1.841 -21.014 1.00 98.06 246 GLY A CA 1
ATOM 1874 C C . GLY A 1 246 ? -3.125 -2.848 -21.053 1.00 98.06 246 GLY A C 1
ATOM 1875 O O . GLY A 1 246 ? -3.364 -4.007 -21.373 1.00 98.06 246 GLY A O 1
ATOM 1876 N N . SER A 1 247 ? -1.896 -2.436 -20.739 1.00 97.75 247 SER A N 1
ATOM 1877 C CA . SER A 1 247 ? -0.744 -3.346 -20.687 1.00 97.75 247 SER A CA 1
ATOM 1878 C C . SER A 1 247 ? -0.639 -4.144 -19.380 1.00 97.75 247 SER A C 1
ATOM 1880 O O . SER A 1 247 ? 0.261 -4.975 -19.243 1.00 97.75 247 SER A O 1
ATOM 1882 N N . GLY A 1 248 ? -1.528 -3.866 -18.422 1.00 97.75 248 GLY A N 1
ATOM 1883 C CA . GLY A 1 248 ? -1.632 -4.567 -17.146 1.00 97.75 248 GLY A CA 1
ATOM 1884 C C . GLY A 1 248 ? -2.305 -5.938 -17.254 1.00 97.75 248 GLY A C 1
ATOM 1885 O O . GLY A 1 248 ? -2.459 -6.504 -18.338 1.00 97.75 248 GLY A O 1
ATOM 1886 N N . TYR A 1 249 ? -2.635 -6.518 -16.103 1.00 98.38 249 TYR A N 1
ATOM 1887 C CA . TYR A 1 249 ? -3.217 -7.857 -15.993 1.00 98.38 249 TYR A CA 1
ATOM 1888 C C . TYR A 1 249 ? -4.081 -7.978 -14.724 1.00 98.38 249 TYR A C 1
ATOM 1890 O O . TYR A 1 249 ? -3.900 -7.170 -13.811 1.00 98.38 249 TYR A O 1
ATOM 1898 N N . PRO A 1 250 ? -4.975 -8.983 -14.610 1.00 97.75 250 PRO A N 1
ATOM 1899 C CA . PRO A 1 250 ? -5.169 -10.146 -15.489 1.00 97.75 250 PRO A CA 1
ATOM 1900 C C . PRO A 1 250 ? -6.058 -9.926 -16.725 1.00 97.75 250 PRO A C 1
ATOM 1902 O O . PRO A 1 250 ? -5.944 -10.698 -17.673 1.00 97.75 250 PRO A O 1
ATOM 1905 N N . ASP A 1 251 ? -6.915 -8.908 -16.736 1.00 98.06 251 ASP A N 1
ATOM 1906 C CA . ASP A 1 251 ? -8.006 -8.735 -17.701 1.00 98.06 251 ASP A CA 1
ATOM 1907 C C . ASP A 1 251 ? -7.718 -7.665 -18.777 1.00 98.06 251 ASP A C 1
ATOM 1909 O O . ASP A 1 251 ? -8.473 -7.546 -19.746 1.00 98.06 251 ASP A O 1
ATOM 1913 N N . GLY A 1 252 ? -6.634 -6.890 -18.647 1.00 97.69 252 GLY A N 1
ATOM 1914 C CA . GLY A 1 252 ? -6.228 -5.886 -19.641 1.00 97.69 252 GLY A CA 1
ATOM 1915 C C . GLY A 1 252 ? -7.196 -4.700 -19.692 1.00 97.69 252 GLY A C 1
ATOM 1916 O O . GLY A 1 252 ? -7.585 -4.213 -20.764 1.00 97.69 252 GLY A O 1
ATOM 1917 N N . LEU A 1 253 ? -7.654 -4.260 -18.520 1.00 98.12 253 LEU A N 1
ATOM 1918 C CA . LEU A 1 253 ? -8.579 -3.140 -18.388 1.00 98.12 253 LEU A CA 1
ATOM 1919 C C . LEU A 1 253 ? -7.921 -1.838 -18.862 1.00 98.12 253 LEU A C 1
ATOM 1921 O O . LEU A 1 253 ? -6.715 -1.664 -18.776 1.00 98.12 253 LEU A O 1
ATOM 1925 N N . GLN A 1 254 ? -8.724 -0.907 -19.384 1.00 97.50 254 GLN A N 1
ATOM 1926 C CA . GLN A 1 254 ? -8.223 0.346 -19.960 1.00 97.50 254 GLN A CA 1
ATOM 1927 C C . GLN A 1 254 ? -9.024 1.538 -19.459 1.00 97.50 254 GLN A C 1
ATOM 1929 O O . GLN A 1 254 ? -10.256 1.481 -19.352 1.00 97.50 254 GLN A O 1
ATOM 1934 N N . GLY A 1 255 ? -8.322 2.643 -19.207 1.00 95.62 255 GLY A N 1
ATOM 1935 C CA . GLY A 1 255 ? -8.914 3.922 -18.840 1.00 95.62 255 GLY A CA 1
ATOM 1936 C C . GLY A 1 255 ? -9.943 3.802 -17.718 1.00 95.62 255 GLY A C 1
ATOM 1937 O O . GLY A 1 255 ? -9.678 3.268 -16.642 1.00 95.62 255 GLY A O 1
ATOM 1938 N N . LYS A 1 256 ? -11.155 4.300 -17.979 1.00 94.75 256 LYS A N 1
ATOM 1939 C CA . LYS A 1 256 ? -12.262 4.360 -17.008 1.00 94.75 256 LYS A CA 1
ATOM 1940 C C . LYS A 1 256 ? -12.814 2.999 -16.574 1.00 94.75 256 LYS A C 1
ATOM 1942 O O . LYS A 1 256 ? -13.627 2.971 -15.661 1.00 94.75 256 LYS A O 1
ATOM 1947 N N . ARG A 1 257 ? -12.386 1.891 -17.193 1.00 97.31 257 ARG A N 1
ATOM 1948 C CA . ARG A 1 257 ? -12.750 0.545 -16.724 1.00 97.31 257 ARG A CA 1
ATOM 1949 C C . ARG A 1 257 ? -12.011 0.141 -15.450 1.00 97.31 257 ARG A C 1
ATOM 1951 O O . ARG A 1 257 ? -12.466 -0.776 -14.789 1.00 97.31 257 ARG A O 1
ATOM 1958 N N . ILE A 1 258 ? -10.903 0.808 -15.119 1.00 98.00 258 ILE A N 1
ATOM 1959 C CA . ILE A 1 258 ? -10.173 0.599 -13.864 1.00 98.00 258 ILE A CA 1
ATOM 1960 C C . ILE A 1 258 ? -10.754 1.555 -12.811 1.00 98.00 258 ILE A C 1
ATOM 1962 O O . ILE A 1 258 ? -10.594 2.771 -12.991 1.00 98.00 258 ILE A O 1
ATOM 1966 N N . PRO A 1 259 ? -11.407 1.050 -11.746 1.00 96.75 259 PRO A N 1
ATOM 1967 C CA . PRO A 1 259 ? -11.971 1.881 -10.683 1.00 96.75 259 PRO A CA 1
ATOM 1968 C C . PRO A 1 259 ? -10.909 2.723 -9.968 1.00 96.75 259 PRO A C 1
ATOM 1970 O O . PRO A 1 259 ? -9.763 2.299 -9.823 1.00 96.75 259 PRO A O 1
ATOM 1973 N N . ASP A 1 260 ? -11.294 3.888 -9.445 1.00 95.88 260 ASP A N 1
ATOM 1974 C CA . ASP A 1 260 ? -10.358 4.812 -8.781 1.00 95.88 260 ASP A CA 1
ATOM 1975 C C . ASP A 1 260 ? -9.646 4.179 -7.573 1.00 95.88 260 ASP A C 1
ATOM 1977 O O . ASP A 1 260 ? -8.466 4.437 -7.342 1.00 95.88 260 ASP A O 1
ATOM 1981 N N . PHE A 1 261 ? -10.334 3.293 -6.842 1.00 95.88 261 PHE A N 1
ATOM 1982 C CA . PHE A 1 261 ? -9.759 2.530 -5.727 1.00 95.88 261 PHE A CA 1
ATOM 1983 C C . PHE A 1 261 ? -8.603 1.643 -6.191 1.00 95.88 261 PHE A C 1
ATOM 1985 O O . PHE A 1 261 ? -7.555 1.614 -5.550 1.00 95.88 261 PHE A O 1
ATOM 1992 N N . VAL A 1 262 ? -8.777 0.969 -7.331 1.00 98.44 262 VAL A N 1
ATOM 1993 C CA . VAL A 1 262 ? -7.741 0.132 -7.939 1.00 98.44 262 VAL A CA 1
ATOM 1994 C C . VAL A 1 262 ? -6.552 0.997 -8.336 1.00 98.44 262 VAL A C 1
ATOM 1996 O O . VAL A 1 262 ? -5.440 0.715 -7.912 1.00 98.44 262 VAL A O 1
ATOM 1999 N N . ARG A 1 263 ? -6.784 2.109 -9.048 1.00 98.44 263 ARG A N 1
ATOM 2000 C CA . ARG A 1 263 ? -5.710 3.025 -9.477 1.00 98.44 263 ARG A CA 1
ATOM 2001 C C . ARG A 1 263 ? -4.884 3.549 -8.305 1.00 98.44 263 ARG A C 1
ATOM 2003 O O . ARG A 1 263 ? -3.662 3.629 -8.407 1.00 98.44 263 ARG A O 1
ATOM 2010 N N . LEU A 1 264 ? -5.551 3.917 -7.208 1.00 98.38 264 LEU A N 1
ATOM 2011 C CA . LEU A 1 264 ? -4.901 4.396 -5.991 1.00 98.38 264 LEU A CA 1
ATOM 2012 C C . LEU A 1 264 ? -3.992 3.312 -5.404 1.00 98.38 264 LEU A C 1
ATOM 2014 O O . LEU A 1 264 ? -2.816 3.577 -5.156 1.00 98.38 264 LEU A O 1
ATOM 2018 N N . VAL A 1 265 ? -4.514 2.095 -5.226 1.00 98.62 265 VAL A N 1
ATOM 2019 C CA . VAL A 1 265 ? -3.748 0.977 -4.656 1.00 98.62 265 VAL A CA 1
ATOM 2020 C C . VAL A 1 265 ? -2.601 0.561 -5.577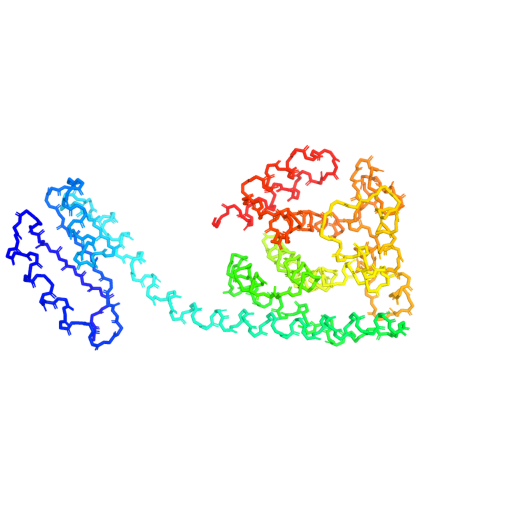 1.00 98.62 265 VAL A C 1
ATOM 2022 O O . VAL A 1 265 ? -1.497 0.382 -5.080 1.00 98.62 265 VAL A O 1
ATOM 2025 N N . THR A 1 266 ? -2.800 0.514 -6.899 1.00 98.62 266 THR A N 1
ATOM 2026 C CA . THR A 1 266 ? -1.742 0.232 -7.888 1.00 98.62 266 THR A CA 1
ATOM 2027 C C . THR A 1 266 ? -0.547 1.175 -7.738 1.00 98.62 266 THR A C 1
ATOM 2029 O O . THR A 1 266 ? 0.599 0.736 -7.768 1.00 98.62 266 THR A O 1
ATOM 2032 N N . ILE A 1 267 ? -0.787 2.477 -7.545 1.00 98.56 267 ILE A N 1
ATOM 2033 C CA . ILE A 1 267 ? 0.294 3.455 -7.343 1.00 98.56 267 ILE A CA 1
ATOM 2034 C C . ILE A 1 267 ? 1.065 3.154 -6.050 1.00 98.56 267 ILE A C 1
ATOM 2036 O O . ILE A 1 267 ? 2.299 3.169 -6.051 1.00 98.56 267 ILE A O 1
ATOM 2040 N N . CYS A 1 268 ? 0.352 2.876 -4.955 1.00 98.19 268 CYS A N 1
ATOM 2041 C CA . CYS A 1 268 ? 0.969 2.554 -3.670 1.00 98.19 268 CYS A CA 1
ATOM 2042 C C . CYS A 1 268 ? 1.741 1.227 -3.701 1.00 98.19 268 CYS A C 1
ATOM 2044 O O . CYS A 1 268 ? 2.834 1.172 -3.144 1.00 98.19 268 CYS A O 1
ATOM 2046 N N . ASP A 1 269 ? 1.210 0.202 -4.369 1.00 98.12 269 ASP A N 1
ATOM 2047 C CA . ASP A 1 269 ? 1.841 -1.108 -4.567 1.00 98.12 269 ASP A CA 1
ATOM 2048 C C . ASP A 1 269 ? 3.167 -0.984 -5.333 1.00 98.12 269 ASP A C 1
ATOM 2050 O O . ASP A 1 269 ? 4.229 -1.356 -4.827 1.00 98.12 269 ASP A O 1
ATOM 2054 N N . ILE A 1 270 ? 3.148 -0.329 -6.500 1.00 97.44 270 ILE A N 1
ATOM 2055 C CA . ILE A 1 270 ? 4.366 -0.101 -7.293 1.00 97.44 270 ILE A CA 1
ATOM 2056 C C . ILE A 1 270 ? 5.406 0.665 -6.474 1.00 97.44 270 ILE A C 1
ATOM 2058 O O . ILE A 1 270 ? 6.582 0.296 -6.465 1.00 97.44 270 ILE A O 1
ATOM 2062 N N . TYR A 1 271 ? 4.992 1.725 -5.773 1.00 96.12 271 TYR A N 1
ATOM 2063 C CA . TYR A 1 271 ? 5.903 2.484 -4.923 1.00 96.12 271 TYR A CA 1
ATOM 2064 C C . TYR A 1 271 ? 6.508 1.611 -3.820 1.00 96.12 271 TYR A C 1
ATOM 2066 O O . TYR A 1 271 ? 7.729 1.607 -3.659 1.00 96.12 271 TYR A O 1
ATOM 2074 N N . ALA A 1 272 ? 5.680 0.845 -3.100 1.00 94.19 272 ALA A N 1
ATOM 2075 C CA . ALA A 1 272 ? 6.118 -0.063 -2.046 1.00 94.19 272 ALA A CA 1
ATOM 2076 C C . ALA A 1 272 ? 7.146 -1.068 -2.577 1.00 94.19 272 ALA A C 1
ATOM 2078 O O . ALA A 1 272 ? 8.232 -1.182 -2.014 1.00 94.19 272 ALA A O 1
ATOM 2079 N N . ALA A 1 273 ? 6.866 -1.714 -3.712 1.00 91.00 273 ALA A N 1
ATOM 2080 C CA . ALA A 1 273 ? 7.769 -2.674 -4.344 1.00 91.00 273 ALA A CA 1
ATOM 2081 C C . ALA A 1 273 ? 9.124 -2.064 -4.767 1.00 91.00 273 ALA A C 1
ATOM 2083 O O . ALA A 1 273 ? 10.130 -2.775 -4.838 1.00 91.00 273 ALA A O 1
ATOM 2084 N N . LEU A 1 274 ? 9.182 -0.756 -5.054 1.00 90.56 274 LEU A N 1
ATOM 2085 C CA . LEU A 1 274 ? 10.424 -0.052 -5.399 1.00 90.56 274 LEU A CA 1
ATOM 2086 C C . LEU A 1 274 ? 11.289 0.277 -4.173 1.00 90.56 274 LEU A C 1
ATOM 2088 O O . LEU A 1 274 ? 12.522 0.243 -4.284 1.00 90.56 274 LEU A O 1
ATOM 2092 N N . ILE A 1 275 ? 10.664 0.599 -3.036 1.00 86.75 275 ILE A N 1
ATOM 2093 C CA . ILE A 1 275 ? 11.345 0.989 -1.785 1.00 86.75 275 ILE A CA 1
ATOM 2094 C C . ILE A 1 275 ? 11.536 -0.173 -0.800 1.00 86.75 275 ILE A C 1
ATOM 2096 O O . ILE A 1 275 ? 12.182 -0.014 0.234 1.00 86.75 275 ILE A O 1
ATOM 2100 N N . GLU A 1 276 ? 10.956 -1.330 -1.094 1.00 81.62 276 GLU A N 1
ATOM 2101 C CA . GLU A 1 276 ? 11.083 -2.546 -0.302 1.00 81.62 276 GLU A CA 1
ATOM 2102 C C . GLU A 1 276 ? 12.526 -3.072 -0.290 1.00 81.62 276 GLU A C 1
ATOM 2104 O O . GLU A 1 276 ? 13.253 -3.020 -1.289 1.00 81.62 276 GLU A O 1
ATOM 2109 N N . ARG A 1 277 ? 12.948 -3.612 0.859 1.00 70.00 277 ARG A N 1
ATOM 2110 C CA . ARG A 1 277 ? 14.258 -4.249 1.008 1.00 70.00 277 ARG A CA 1
ATOM 2111 C C . ARG A 1 277 ? 14.147 -5.701 0.570 1.00 70.00 277 ARG A C 1
ATOM 2113 O O . ARG A 1 277 ? 13.611 -6.529 1.294 1.00 70.00 277 ARG A O 1
ATOM 2120 N N . ARG A 1 278 ? 14.691 -6.029 -0.600 1.00 66.56 278 ARG A N 1
ATOM 2121 C CA . ARG A 1 278 ? 14.745 -7.417 -1.077 1.00 66.56 278 ARG A CA 1
ATOM 2122 C C . ARG A 1 278 ? 16.151 -7.968 -0.917 1.00 66.56 278 ARG A C 1
ATOM 2124 O O . ARG A 1 278 ? 17.124 -7.256 -1.151 1.00 66.56 278 ARG A O 1
ATOM 2131 N N . SER A 1 279 ? 16.278 -9.261 -0.614 1.00 56.16 279 SER A N 1
ATOM 2132 C CA . SER A 1 279 ? 17.581 -9.926 -0.422 1.00 56.16 279 SER A CA 1
ATOM 2133 C C . SER A 1 279 ? 18.532 -9.772 -1.620 1.00 56.16 279 SER A C 1
ATOM 2135 O O . SER A 1 279 ? 19.743 -9.871 -1.465 1.00 56.16 279 SER A O 1
ATOM 2137 N N . TYR A 1 280 ? 17.988 -9.514 -2.814 1.00 56.66 280 TYR A N 1
ATOM 2138 C CA . TYR A 1 280 ? 18.728 -9.357 -4.067 1.00 56.66 280 TYR A CA 1
ATOM 2139 C C . TYR A 1 280 ? 18.766 -7.916 -4.611 1.00 56.66 280 TYR A C 1
ATOM 2141 O O . TYR A 1 280 ? 19.334 -7.697 -5.682 1.00 56.66 280 TYR A O 1
ATOM 2149 N N . LYS A 1 281 ? 18.142 -6.932 -3.943 1.00 57.28 281 LYS A N 1
ATOM 2150 C CA . LYS A 1 281 ? 18.085 -5.546 -4.435 1.00 57.28 281 LYS A CA 1
ATOM 2151 C C . LYS A 1 281 ? 18.013 -4.544 -3.271 1.00 57.28 281 LYS A C 1
ATOM 2153 O O . LYS A 1 281 ? 17.071 -4.623 -2.482 1.00 57.28 281 LYS A O 1
ATOM 2158 N N . PRO A 1 282 ? 18.950 -3.579 -3.177 1.00 60.28 282 PRO A N 1
ATOM 2159 C CA . PRO A 1 282 ? 18.834 -2.509 -2.194 1.00 60.28 282 PRO A CA 1
ATOM 2160 C C . PRO A 1 282 ? 17.587 -1.655 -2.483 1.00 60.28 282 PRO A C 1
ATOM 2162 O O . PRO A 1 282 ? 17.218 -1.499 -3.654 1.00 60.28 282 PRO A O 1
ATOM 2165 N N . PRO A 1 283 ? 16.942 -1.094 -1.446 1.00 71.38 283 PRO A N 1
ATOM 2166 C CA . PRO A 1 283 ? 15.762 -0.260 -1.626 1.00 71.38 283 PRO A CA 1
ATOM 2167 C C . PRO A 1 283 ? 16.103 0.971 -2.469 1.00 71.38 283 PRO A C 1
ATOM 2169 O O . PRO A 1 283 ? 17.153 1.599 -2.300 1.00 71.38 283 PRO A O 1
ATOM 2172 N N . THR A 1 284 ? 15.207 1.313 -3.390 1.00 78.69 284 THR A N 1
ATOM 2173 C CA . THR A 1 284 ? 15.326 2.538 -4.188 1.00 78.69 284 THR A CA 1
ATOM 2174 C C . THR A 1 284 ? 15.041 3.742 -3.288 1.00 78.69 284 THR A C 1
ATOM 2176 O O . THR A 1 284 ? 14.216 3.656 -2.380 1.00 78.69 284 THR A O 1
ATOM 2179 N N . THR A 1 285 ? 15.702 4.880 -3.515 1.00 84.12 285 THR A N 1
ATOM 2180 C CA . THR A 1 285 ? 15.375 6.104 -2.765 1.00 84.12 285 THR A CA 1
ATOM 2181 C C . THR A 1 285 ? 13.949 6.556 -3.083 1.00 84.12 285 THR A C 1
ATOM 2183 O O . THR A 1 285 ? 13.483 6.373 -4.208 1.00 84.12 285 THR A O 1
ATOM 2186 N N . SER A 1 286 ? 13.270 7.206 -2.131 1.00 84.81 286 SER A N 1
ATOM 2187 C CA . SER A 1 286 ? 11.918 7.751 -2.348 1.00 84.81 286 SER A CA 1
ATOM 2188 C C . SER A 1 286 ? 11.848 8.633 -3.595 1.00 84.81 286 SER A C 1
ATOM 2190 O O . SER A 1 286 ? 10.909 8.535 -4.377 1.00 84.81 286 SER A O 1
ATOM 2192 N N . HIS A 1 287 ? 12.886 9.445 -3.828 1.00 85.75 287 HIS A N 1
ATOM 2193 C CA . HIS A 1 287 ? 12.986 10.291 -5.015 1.00 85.75 287 HIS A CA 1
ATOM 2194 C C . HIS A 1 287 ? 13.015 9.473 -6.312 1.00 85.75 287 HIS A C 1
ATOM 2196 O O . HIS A 1 287 ? 12.232 9.740 -7.215 1.00 85.75 287 HIS A O 1
ATOM 2202 N N . ALA A 1 288 ? 13.865 8.447 -6.402 1.00 87.56 288 ALA A N 1
ATOM 2203 C CA . ALA A 1 288 ? 13.938 7.618 -7.602 1.00 87.56 288 ALA A CA 1
ATOM 2204 C C . ALA A 1 288 ? 12.678 6.751 -7.795 1.00 87.56 288 ALA A C 1
ATOM 2206 O O . ALA A 1 288 ? 12.251 6.549 -8.929 1.00 87.56 288 ALA A O 1
ATOM 2207 N N . ALA A 1 289 ? 12.036 6.297 -6.712 1.00 91.75 289 ALA A N 1
ATOM 2208 C CA . ALA A 1 289 ? 10.753 5.601 -6.790 1.00 91.75 289 ALA A CA 1
ATOM 2209 C C . ALA A 1 289 ? 9.631 6.519 -7.315 1.00 91.75 289 ALA A C 1
ATOM 2211 O O . ALA A 1 289 ? 8.844 6.106 -8.164 1.00 91.75 289 ALA A O 1
ATOM 2212 N N . LEU A 1 290 ? 9.592 7.782 -6.878 1.00 92.06 290 LEU A N 1
ATOM 2213 C CA . LEU A 1 290 ? 8.663 8.790 -7.400 1.00 92.06 290 LEU A CA 1
ATOM 2214 C C . LEU A 1 290 ? 8.925 9.113 -8.872 1.00 92.06 290 LEU A C 1
ATOM 2216 O O . LEU A 1 290 ? 7.978 9.150 -9.657 1.00 92.06 290 LEU A O 1
ATOM 2220 N N . SER A 1 291 ? 10.189 9.300 -9.259 1.00 93.44 291 SER A N 1
ATOM 2221 C CA . SER A 1 291 ? 10.559 9.508 -10.663 1.00 93.44 291 SER A CA 1
ATOM 2222 C C . SER A 1 291 ? 10.099 8.341 -11.535 1.00 93.44 291 SER A C 1
ATOM 2224 O O . SER A 1 291 ? 9.492 8.570 -12.575 1.00 93.44 291 SER A O 1
ATOM 2226 N N . HIS A 1 292 ? 10.262 7.099 -11.066 1.00 95.75 292 HIS A N 1
ATOM 2227 C CA . HIS A 1 292 ? 9.769 5.920 -11.777 1.00 95.75 292 HIS A CA 1
ATOM 2228 C C . HIS A 1 292 ? 8.243 5.948 -11.972 1.00 95.75 292 HIS A C 1
ATOM 2230 O O . HIS A 1 292 ? 7.758 5.644 -13.059 1.00 95.75 292 HIS A O 1
ATOM 2236 N N . LEU A 1 293 ? 7.458 6.328 -10.955 1.00 96.75 293 LEU A N 1
ATOM 2237 C CA . LEU A 1 293 ? 6.001 6.464 -11.113 1.00 96.75 293 LEU A CA 1
ATOM 2238 C C . LEU A 1 293 ? 5.629 7.510 -12.174 1.00 96.75 293 LEU A C 1
ATOM 2240 O O . LEU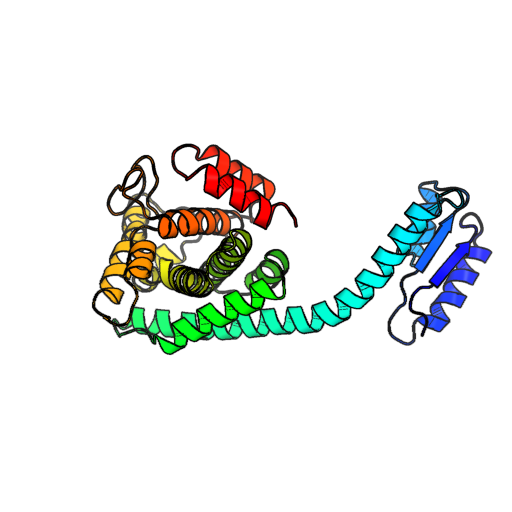 A 1 293 ? 4.682 7.307 -12.929 1.00 96.75 293 LEU A O 1
ATOM 2244 N N . VAL A 1 294 ? 6.373 8.617 -12.248 1.00 95.94 294 VAL A N 1
ATOM 2245 C CA . VAL A 1 294 ? 6.174 9.651 -13.276 1.00 95.94 294 VAL A CA 1
ATOM 2246 C C . VAL A 1 294 ? 6.540 9.118 -14.666 1.00 95.94 294 VAL A C 1
ATOM 2248 O O . VAL A 1 294 ? 5.792 9.330 -15.618 1.00 95.94 294 VAL A O 1
ATOM 2251 N N . GLU A 1 295 ? 7.646 8.382 -14.783 1.00 97.06 295 GLU A N 1
ATOM 2252 C CA . GLU A 1 295 ? 8.115 7.767 -16.033 1.00 97.06 295 GLU A CA 1
ATOM 2253 C C . GLU A 1 295 ? 7.151 6.707 -16.582 1.00 97.06 295 GLU A C 1
ATOM 2255 O O . GLU A 1 295 ? 7.051 6.537 -17.798 1.00 97.06 295 GLU A O 1
ATOM 2260 N N . MET A 1 296 ? 6.385 6.032 -15.717 1.00 97.25 296 MET A N 1
ATOM 2261 C CA . MET A 1 296 ? 5.327 5.111 -16.152 1.00 97.25 296 MET A CA 1
ATOM 2262 C C . MET A 1 296 ? 4.215 5.808 -16.956 1.00 97.25 296 MET A C 1
ATOM 2264 O O . MET A 1 296 ? 3.487 5.137 -17.696 1.00 97.25 296 MET A O 1
ATOM 2268 N N . GLY A 1 297 ? 4.099 7.137 -16.859 1.00 95.75 297 GLY A N 1
ATOM 2269 C CA . GLY A 1 297 ? 3.283 7.964 -17.742 1.00 95.75 297 GLY A CA 1
ATOM 2270 C C . GLY A 1 297 ? 1.830 7.498 -17.827 1.00 95.75 297 GLY A C 1
ATOM 2271 O O . GLY A 1 297 ? 1.143 7.375 -16.817 1.00 95.75 297 GLY A O 1
ATOM 2272 N N . VAL A 1 298 ? 1.368 7.207 -19.047 1.00 95.75 298 VAL A N 1
ATOM 2273 C CA . VAL A 1 298 ? -0.028 6.830 -19.352 1.00 95.75 298 VAL A CA 1
ATOM 2274 C C . VAL A 1 298 ? -0.485 5.504 -18.734 1.00 95.75 298 VAL A C 1
ATOM 2276 O O . VAL A 1 298 ? -1.667 5.181 -18.816 1.00 95.75 298 VAL A O 1
ATOM 2279 N N . LYS A 1 299 ? 0.418 4.729 -18.122 1.00 98.06 299 LYS A N 1
ATOM 2280 C CA . LYS A 1 299 ? 0.060 3.512 -17.378 1.00 98.06 299 LYS A CA 1
ATOM 2281 C C . LYS A 1 299 ? -0.658 3.826 -16.069 1.00 98.06 299 LYS A C 1
ATOM 2283 O O . LYS A 1 299 ? -1.461 3.013 -15.618 1.00 98.06 299 LYS A O 1
ATOM 2288 N N . LEU A 1 300 ? -0.377 4.985 -15.473 1.00 98.19 300 LEU A N 1
ATOM 2289 C CA . LEU A 1 300 ? -0.883 5.393 -14.166 1.00 98.19 300 LEU A CA 1
ATOM 2290 C C . LEU A 1 300 ? -1.708 6.674 -14.271 1.00 98.19 300 LEU A C 1
ATOM 2292 O O . LEU A 1 300 ? -1.569 7.467 -15.202 1.00 98.19 300 LEU A O 1
ATOM 2296 N N . ASP A 1 301 ? -2.576 6.892 -13.286 1.00 97.50 301 ASP A N 1
ATOM 2297 C CA . ASP A 1 301 ? -3.343 8.129 -13.198 1.00 97.50 301 ASP A CA 1
ATOM 2298 C C . ASP A 1 301 ? -2.421 9.275 -12.765 1.00 97.50 301 ASP A C 1
ATOM 2300 O O . ASP A 1 301 ? -1.995 9.351 -11.612 1.00 97.50 301 ASP A O 1
ATOM 2304 N N . THR A 1 302 ? -2.090 10.172 -13.695 1.00 95.12 302 THR A N 1
ATOM 2305 C CA . THR A 1 302 ? -1.133 11.257 -13.441 1.00 95.12 302 THR A CA 1
ATOM 2306 C C . THR A 1 302 ? -1.593 12.192 -12.319 1.00 95.12 302 THR A C 1
ATOM 2308 O O . THR A 1 302 ? -0.757 12.690 -11.565 1.00 95.12 302 THR A O 1
ATOM 2311 N N . GLY A 1 303 ? -2.905 12.407 -12.166 1.00 95.50 303 GLY A N 1
ATOM 2312 C CA . GLY A 1 303 ? -3.451 13.228 -11.086 1.00 95.50 303 GLY A CA 1
ATOM 2313 C C . GLY A 1 303 ? -3.226 12.579 -9.721 1.00 95.50 303 GLY A C 1
ATOM 2314 O O . GLY A 1 303 ? -2.764 13.242 -8.788 1.00 95.50 303 GLY A O 1
ATOM 2315 N N . LEU A 1 304 ? -3.464 11.268 -9.621 1.00 97.00 304 LEU A N 1
ATOM 2316 C CA . LEU A 1 304 ? -3.173 10.516 -8.400 1.00 97.00 304 LEU A CA 1
ATOM 2317 C C . LEU A 1 304 ? -1.666 10.427 -8.124 1.00 97.00 304 LEU A C 1
ATOM 2319 O O . LEU A 1 304 ? -1.269 10.615 -6.980 1.00 97.00 304 LEU A O 1
ATOM 2323 N N . VAL A 1 305 ? -0.811 10.228 -9.133 1.00 96.81 305 VAL A N 1
ATOM 2324 C CA . VAL A 1 305 ? 0.656 10.220 -8.945 1.00 96.81 305 VAL A CA 1
ATOM 2325 C C . VAL A 1 305 ? 1.146 11.562 -8.383 1.00 96.81 305 VAL A C 1
ATOM 2327 O O . VAL A 1 305 ? 1.921 11.591 -7.426 1.00 96.81 305 VAL A O 1
ATOM 2330 N N . GLN A 1 306 ? 0.654 12.686 -8.913 1.00 93.06 306 GLN A N 1
ATOM 2331 C CA . GLN A 1 306 ? 0.989 14.022 -8.402 1.00 93.06 306 GLN A CA 1
ATOM 2332 C C . GLN A 1 306 ? 0.495 14.247 -6.968 1.00 93.06 306 GLN A C 1
ATOM 2334 O O . GLN A 1 306 ? 1.193 14.863 -6.159 1.00 93.06 306 GLN A O 1
ATOM 2339 N N . ALA A 1 307 ? -0.706 13.766 -6.638 1.00 93.81 307 ALA A N 1
ATOM 2340 C CA . ALA A 1 307 ? -1.229 13.843 -5.279 1.00 93.81 307 ALA A CA 1
ATOM 2341 C C . ALA A 1 307 ? -0.404 12.973 -4.316 1.00 93.81 307 ALA A C 1
ATOM 2343 O O . ALA A 1 307 ? -0.031 13.440 -3.240 1.00 93.81 307 ALA A O 1
ATOM 2344 N N . PHE A 1 308 ? -0.043 11.758 -4.732 1.00 94.31 308 PHE A N 1
ATOM 2345 C CA . PHE A 1 308 ? 0.773 10.826 -3.959 1.00 94.31 308 PHE A CA 1
ATOM 2346 C C . PHE A 1 308 ? 2.173 11.381 -3.671 1.00 94.31 308 PHE A C 1
ATOM 2348 O O . PHE A 1 308 ? 2.662 11.265 -2.549 1.00 94.31 308 PHE A O 1
ATOM 2355 N N . HIS A 1 309 ? 2.784 12.091 -4.626 1.00 89.38 309 HIS A N 1
ATOM 2356 C CA . HIS A 1 309 ? 4.070 12.766 -4.422 1.00 89.38 309 HIS A CA 1
ATOM 2357 C C . HIS A 1 309 ? 4.062 13.707 -3.205 1.00 89.38 309 HIS A C 1
ATOM 2359 O O . HIS A 1 309 ? 5.067 13.830 -2.512 1.00 89.38 309 HIS A O 1
ATOM 2365 N N . LYS A 1 310 ? 2.935 14.358 -2.892 1.00 86.31 310 LYS A N 1
ATOM 2366 C CA . LYS A 1 310 ? 2.821 15.238 -1.713 1.00 86.31 310 LYS A CA 1
ATOM 2367 C C . LYS A 1 310 ? 2.790 14.461 -0.394 1.00 86.31 310 LYS A C 1
ATOM 2369 O O . LYS A 1 310 ? 3.160 15.018 0.632 1.00 86.31 310 LYS A O 1
ATOM 2374 N N . VAL A 1 311 ? 2.369 13.197 -0.426 1.00 86.38 311 VAL A N 1
ATOM 2375 C CA . VAL A 1 311 ? 2.279 12.319 0.750 1.00 86.38 311 VAL A CA 1
ATOM 2376 C C . VAL A 1 311 ? 3.661 11.826 1.166 1.00 86.38 311 VAL A C 1
ATOM 2378 O O . VAL A 1 311 ? 3.985 11.839 2.348 1.00 86.38 311 VAL A O 1
ATOM 2381 N N . VAL A 1 312 ? 4.484 11.422 0.195 1.00 81.94 312 VAL A N 1
ATOM 2382 C CA . VAL A 1 312 ? 5.815 10.837 0.446 1.00 81.94 312 VAL A CA 1
ATOM 2383 C C . VAL A 1 312 ? 6.979 11.815 0.236 1.00 81.94 312 VAL A C 1
ATOM 2385 O O . VAL A 1 312 ? 8.093 11.543 0.667 1.00 81.94 312 VAL A O 1
ATOM 2388 N N . GLY A 1 313 ? 6.752 12.945 -0.439 1.00 63.25 313 GLY A N 1
ATOM 2389 C CA . GLY A 1 313 ? 7.764 13.977 -0.698 1.00 63.25 313 GLY A CA 1
ATOM 2390 C C . GLY A 1 313 ? 7.837 15.076 0.366 1.00 63.25 313 GLY A C 1
ATOM 2391 O O . GLY A 1 313 ? 8.774 15.867 0.353 1.00 63.25 313 GLY A O 1
ATOM 2392 N N . ALA A 1 314 ? 6.871 15.141 1.288 1.00 47.50 314 ALA A N 1
ATOM 2393 C CA . ALA A 1 314 ? 6.869 16.072 2.422 1.00 47.50 314 ALA A CA 1
ATOM 2394 C C . ALA A 1 314 ? 7.629 15.535 3.660 1.00 47.50 314 ALA A C 1
ATOM 2396 O O . ALA A 1 314 ? 7.465 16.072 4.756 1.00 47.50 314 ALA A O 1
ATOM 2397 N N . THR A 1 315 ? 8.437 14.480 3.495 1.00 37.94 315 THR A N 1
ATOM 2398 C CA . THR A 1 315 ? 9.140 13.741 4.566 1.00 37.94 315 THR A CA 1
ATOM 2399 C C . THR A 1 315 ? 10.637 13.611 4.350 1.00 37.94 315 THR A C 1
ATOM 2401 O O . THR A 1 315 ? 11.051 13.519 3.176 1.00 37.94 315 THR A O 1
#

Radius of gyration: 24.85 Å; chains: 1; bounding box: 61×62×57 Å

pLDDT: mean 86.98, std 11.62, range [37.94, 98.75]

InterPro domains:
  IPR003607 HD/PDEase domain [SM00471] (147-283)
  IPR003607 HD/PDEase domain [cd00077] (151-281)
  IPR006675 HDIG domain [TIGR00277] (149-242)
  IPR037522 HD-GYP domain [PF13487] (157-301)
  IPR037522 HD-GYP domain [PS51832] (129-315)

Organism: NCBI:txid2949735

Secondary structure (DSSP, 8-state):
--S-EEEE--TT-HHHHHHHHHHHHHT-SSSPPPEEEEES---HHHHHHHHHTT-SEEEETT--HHHHHHHHHHHHHHHHHHHHHHHHHHHHHHHHHHHHHHHHHHHHHHHTTPPP-HHHHHHHHHHHHHHHHHS-HHHHHHHHTT-S-HHHHHHHHHHHHHHHHHHHTT--HHHHHHHHHHHHHTTGGGGGS-HHHHT-SSPPPHHHHHHHTTHHHHHHHHHTT-TTS-HHHHHHHHHTT--TBS-SSSS--BGGGS-HHHHHHHHHHHHHHHHS-BTTBPPPPHHHHHHHHHHTGGGS-HHHHHHHHHHHS--